Protein AF-A0A9W7CM04-F1 (afdb_monomer_lite)

Radius of gyration: 32.12 Å; chains: 1; bounding box: 69×38×83 Å

Structure (mmCIF, N/CA/C/O backbone):
data_AF-A0A9W7CM04-F1
#
_entry.id   AF-A0A9W7CM04-F1
#
loop_
_atom_site.group_PDB
_atom_site.id
_atom_site.type_symbol
_atom_site.label_atom_id
_atom_site.label_alt_id
_atom_site.label_comp_id
_atom_site.label_asym_id
_atom_site.label_entity_id
_atom_site.label_seq_id
_atom_site.pdbx_PDB_ins_code
_atom_site.Cartn_x
_atom_site.Cartn_y
_atom_site.Cartn_z
_atom_site.occupancy
_atom_site.B_iso_or_equiv
_atom_site.auth_seq_id
_atom_site.auth_comp_id
_atom_site.auth_asym_id
_atom_site.auth_atom_id
_atom_site.pdbx_PDB_model_num
ATOM 1 N N . MET A 1 1 ? -7.546 -24.430 52.615 1.00 41.16 1 MET A N 1
ATOM 2 C CA . MET A 1 1 ? -8.688 -23.689 52.040 1.00 41.16 1 MET A CA 1
ATOM 3 C C . MET A 1 1 ? -9.805 -23.771 53.067 1.00 41.16 1 MET A C 1
ATOM 5 O O . MET A 1 1 ? -10.184 -24.882 53.395 1.00 41.16 1 MET A O 1
ATOM 9 N N . TYR A 1 2 ? -10.225 -22.658 53.673 1.00 38.88 2 TYR A N 1
ATOM 10 C CA . TYR A 1 2 ? -11.273 -22.663 54.705 1.00 38.88 2 TYR A CA 1
ATOM 11 C C . TYR A 1 2 ? -12.404 -21.730 54.267 1.00 38.88 2 TYR A C 1
ATOM 13 O O . TYR A 1 2 ? -12.176 -20.554 53.983 1.00 38.88 2 TYR A O 1
ATOM 21 N N . THR A 1 3 ? -13.614 -22.271 54.173 1.00 43.88 3 THR A N 1
ATOM 22 C CA . THR A 1 3 ? -14.849 -21.539 53.877 1.00 43.88 3 THR A CA 1
ATOM 23 C C . THR A 1 3 ? -15.479 -21.061 55.176 1.00 43.88 3 THR A C 1
ATOM 25 O O . THR A 1 3 ? -15.689 -21.858 56.089 1.00 43.88 3 THR A O 1
ATOM 28 N N . LYS A 1 4 ? -15.803 -19.768 55.266 1.00 43.69 4 LYS A N 1
ATOM 29 C CA . LYS A 1 4 ? -16.581 -19.217 56.382 1.00 43.69 4 LYS A CA 1
ATOM 30 C C . LYS A 1 4 ? -17.995 -18.922 55.879 1.00 43.69 4 LYS A C 1
ATOM 32 O O . LYS A 1 4 ? -18.155 -18.151 54.935 1.00 43.69 4 LYS A O 1
ATOM 37 N N . MET A 1 5 ? -19.004 -19.554 56.480 1.00 37.34 5 MET A N 1
ATOM 38 C CA . MET A 1 5 ? -20.411 -19.250 56.199 1.00 37.34 5 MET A CA 1
ATOM 39 C C . MET A 1 5 ? -20.796 -17.918 56.848 1.00 37.34 5 MET A C 1
ATOM 41 O O . MET A 1 5 ? -20.504 -17.691 58.024 1.00 37.34 5 MET A O 1
ATOM 45 N N . THR A 1 6 ? -21.443 -17.034 56.088 1.00 54.03 6 THR A N 1
ATOM 46 C CA . THR A 1 6 ? -22.111 -15.845 56.637 1.00 54.03 6 THR A CA 1
ATOM 47 C C . THR A 1 6 ? -23.549 -16.171 57.033 1.00 54.03 6 THR A C 1
ATOM 49 O O . THR A 1 6 ? -24.124 -17.150 56.563 1.00 54.03 6 THR A O 1
ATOM 52 N N . SER A 1 7 ? -24.160 -15.319 57.863 1.00 45.31 7 SER A N 1
ATOM 53 C CA . SER A 1 7 ? -25.556 -15.434 58.328 1.00 45.31 7 SER A CA 1
ATOM 54 C C . SER A 1 7 ? -26.610 -15.460 57.208 1.00 45.31 7 SER A C 1
ATOM 56 O O . SER A 1 7 ? -27.777 -15.719 57.469 1.00 45.31 7 SER A O 1
ATOM 58 N N . THR A 1 8 ? -26.200 -15.214 55.962 1.00 53.28 8 THR A N 1
ATOM 59 C CA . THR A 1 8 ? -27.011 -15.263 54.739 1.00 53.28 8 THR A CA 1
ATOM 60 C C . THR A 1 8 ? -26.806 -16.539 53.909 1.00 53.28 8 THR A C 1
ATOM 62 O O . THR A 1 8 ? -27.236 -16.591 52.761 1.00 53.28 8 THR A O 1
ATOM 65 N N . GLY A 1 9 ? -26.118 -17.561 54.435 1.00 43.97 9 GLY A N 1
ATOM 66 C CA . GLY A 1 9 ? -25.935 -18.855 53.756 1.00 43.97 9 GLY A CA 1
ATOM 67 C C . GLY A 1 9 ? -24.980 -18.831 52.554 1.00 43.97 9 GLY A C 1
ATOM 68 O O . GLY A 1 9 ? -24.866 -19.822 51.841 1.00 43.97 9 GLY A O 1
ATOM 69 N N . SER A 1 10 ? -24.273 -17.722 52.319 1.00 46.91 10 SER A N 1
ATOM 70 C CA . SER A 1 10 ? -23.292 -17.602 51.234 1.00 46.91 10 SER A CA 1
ATOM 71 C C . SER A 1 10 ? -21.892 -17.999 51.715 1.00 46.91 10 SER A C 1
ATOM 73 O O . SER A 1 10 ? -21.428 -17.559 52.771 1.00 46.91 10 SER A O 1
ATOM 75 N N . SER A 1 11 ? -21.197 -18.838 50.944 1.00 45.72 11 SER A N 1
ATOM 76 C CA . SER A 1 11 ? -19.830 -19.267 51.244 1.00 45.72 11 SER A CA 1
ATOM 77 C C . SER A 1 11 ? -18.824 -18.183 50.847 1.00 45.72 11 SER A C 1
ATOM 79 O O . SER A 1 11 ? -18.591 -17.960 49.660 1.00 45.72 11 SER A O 1
ATOM 81 N N . LEU A 1 12 ? -18.189 -17.534 51.828 1.00 50.12 12 LEU A N 1
ATOM 82 C CA . LEU A 1 12 ? -17.017 -16.693 51.580 1.00 50.12 12 LEU A CA 1
ATOM 83 C C . LEU A 1 12 ? -15.761 -17.568 51.575 1.00 50.12 12 LEU A C 1
ATOM 85 O O . LEU A 1 12 ? -15.409 -18.191 52.584 1.00 50.12 12 LEU A O 1
ATOM 89 N N . ILE A 1 13 ? -15.064 -17.590 50.440 1.00 51.53 13 ILE A N 1
ATOM 90 C CA . ILE A 1 13 ? -13.707 -18.132 50.350 1.00 51.53 13 ILE A CA 1
ATOM 91 C C . ILE A 1 13 ? -12.786 -17.157 51.092 1.00 51.53 13 ILE A C 1
ATOM 93 O O . ILE A 1 13 ? -12.609 -16.012 50.673 1.00 51.53 13 ILE A O 1
ATOM 97 N N . VAL A 1 14 ? -12.220 -17.587 52.223 1.00 51.75 14 VAL A N 1
ATOM 98 C CA . VAL A 1 14 ? -11.215 -16.797 52.948 1.00 51.75 14 VAL A CA 1
ATOM 99 C C . VAL A 1 14 ? -9.872 -16.936 52.226 1.00 51.75 14 VAL A C 1
ATOM 101 O O . VAL A 1 14 ? -9.426 -18.044 51.923 1.00 51.75 14 VAL A O 1
ATOM 104 N N . ASN A 1 15 ? -9.274 -15.786 51.908 1.00 52.66 15 ASN A N 1
ATOM 105 C CA . ASN A 1 15 ? -8.258 -15.631 50.868 1.00 52.66 15 ASN A CA 1
ATOM 106 C C . ASN A 1 15 ? -6.917 -16.352 51.133 1.00 52.66 15 ASN A C 1
ATOM 108 O O . ASN A 1 15 ? -6.413 -16.329 52.260 1.00 52.66 15 ASN A O 1
ATOM 112 N N . PRO A 1 16 ? -6.263 -16.875 50.077 1.00 52.59 16 PRO A N 1
ATOM 113 C CA . PRO A 1 16 ? -4.819 -17.101 50.063 1.00 52.59 16 PRO A CA 1
ATOM 114 C C . PRO A 1 16 ? -4.048 -15.768 50.166 1.00 52.59 16 PRO A C 1
ATOM 116 O O . PRO A 1 16 ? -4.551 -14.713 49.785 1.00 52.59 16 PRO A O 1
ATOM 119 N N . ARG A 1 17 ? -2.806 -15.794 50.680 1.00 57.28 17 ARG A N 1
ATOM 120 C CA . ARG A 1 17 ? -1.961 -14.590 50.887 1.00 57.28 17 ARG A CA 1
ATOM 121 C C . ARG A 1 17 ? -1.662 -13.802 49.596 1.00 57.28 17 ARG A C 1
ATOM 123 O O . ARG A 1 17 ? -1.233 -12.654 49.679 1.00 57.28 17 ARG A O 1
ATOM 130 N N . THR A 1 18 ? -1.896 -14.386 48.422 1.00 62.31 18 THR A N 1
ATOM 131 C CA . THR A 1 18 ? -1.621 -13.810 47.100 1.00 62.31 18 THR A CA 1
ATOM 132 C C . THR A 1 18 ? -2.833 -13.966 46.173 1.00 62.31 18 THR A C 1
ATOM 134 O O . THR A 1 18 ? -3.454 -15.025 46.120 1.00 62.31 18 THR A O 1
ATOM 137 N N . ILE A 1 19 ? -3.179 -12.903 45.437 1.00 70.69 19 ILE A N 1
ATOM 138 C CA . ILE A 1 19 ? -4.212 -12.925 44.387 1.00 70.69 19 ILE A CA 1
ATOM 139 C C . ILE A 1 19 ? -3.571 -13.487 43.108 1.00 70.69 19 ILE A C 1
ATOM 141 O O . ILE A 1 19 ? -2.487 -13.050 42.721 1.00 70.69 19 ILE A O 1
ATOM 145 N N . SER A 1 20 ? -4.211 -14.459 42.454 1.00 78.62 20 SER A N 1
ATOM 146 C CA . SER A 1 20 ? -3.738 -15.000 41.172 1.00 78.62 20 SER A CA 1
ATOM 147 C C . SER A 1 20 ? -3.964 -14.009 40.022 1.00 78.62 20 SER A C 1
ATOM 149 O O . SER A 1 20 ? -4.887 -13.196 40.062 1.00 78.62 20 SER A O 1
ATOM 151 N N . LYS A 1 21 ? -3.163 -14.100 38.949 1.00 79.81 21 LYS A N 1
ATOM 152 C CA . LYS A 1 21 ? -3.313 -13.236 37.758 1.00 79.81 21 LYS A CA 1
ATOM 153 C C . LYS A 1 21 ? -4.710 -13.320 37.127 1.00 79.81 21 LYS A C 1
ATOM 155 O O . LYS A 1 21 ? -5.237 -12.318 36.656 1.00 79.81 21 LYS A O 1
ATOM 160 N N . GLU A 1 22 ? -5.323 -14.500 37.149 1.00 81.31 22 GLU A N 1
ATOM 161 C CA . GLU A 1 22 ? -6.688 -14.709 36.650 1.00 81.31 22 GLU A CA 1
ATOM 162 C C . GLU A 1 22 ? -7.731 -13.973 37.497 1.00 81.31 22 GLU A C 1
ATOM 164 O O . GLU A 1 22 ? -8.672 -13.383 36.964 1.00 81.31 22 GLU A O 1
ATOM 169 N N . LEU A 1 23 ? -7.553 -13.967 38.821 1.00 80.88 23 LEU A N 1
ATOM 170 C CA . LEU A 1 23 ? -8.441 -13.252 39.728 1.00 80.88 23 LEU A CA 1
ATOM 171 C C . LEU A 1 23 ? -8.246 -11.733 39.615 1.00 80.88 23 LEU A C 1
ATOM 173 O O . LEU A 1 23 ? -9.231 -11.000 39.613 1.00 80.88 23 LEU A O 1
ATOM 177 N N . GLU A 1 24 ? -7.010 -11.255 39.432 1.00 83.62 24 GLU A N 1
ATOM 178 C CA . GLU A 1 24 ? -6.748 -9.842 39.118 1.00 83.62 24 GLU A CA 1
ATOM 179 C C . GLU A 1 24 ? -7.442 -9.404 37.820 1.00 83.62 24 GLU A C 1
ATOM 181 O O . GLU A 1 24 ? -8.021 -8.319 37.781 1.00 83.62 24 GLU A O 1
ATOM 186 N N . ALA A 1 25 ? -7.449 -10.247 36.782 1.00 84.31 25 ALA A N 1
ATOM 187 C CA . ALA A 1 25 ? -8.137 -9.951 35.525 1.00 84.31 25 ALA A CA 1
ATOM 188 C C . ALA A 1 25 ? -9.662 -9.848 35.704 1.00 84.31 25 ALA A C 1
ATOM 190 O O . ALA A 1 25 ? -10.278 -8.910 35.193 1.00 84.31 25 ALA A O 1
ATOM 191 N N . LYS A 1 26 ? -10.270 -10.757 36.481 1.00 84.12 26 LYS A N 1
ATOM 192 C CA . LYS A 1 26 ? -11.705 -10.697 36.820 1.00 84.12 26 LYS A CA 1
ATOM 193 C C . LYS A 1 26 ? -12.051 -9.443 37.626 1.00 84.12 26 LYS A C 1
ATOM 195 O O . LYS A 1 26 ? -13.031 -8.770 37.323 1.00 84.12 26 LYS A O 1
ATOM 200 N N . ILE A 1 27 ? -11.214 -9.087 38.603 1.00 85.12 27 ILE A N 1
ATOM 201 C CA . ILE A 1 27 ? -11.359 -7.850 39.383 1.00 85.12 27 ILE A CA 1
ATOM 202 C C . ILE A 1 27 ? -11.250 -6.620 38.473 1.00 85.12 27 ILE A C 1
ATOM 204 O O . ILE A 1 27 ? -12.062 -5.708 38.587 1.00 85.12 27 ILE A O 1
ATOM 208 N N . ALA A 1 28 ? -10.284 -6.586 37.552 1.00 86.06 28 ALA A N 1
ATOM 209 C CA . ALA A 1 28 ? -10.122 -5.478 36.613 1.00 86.06 28 ALA A CA 1
ATOM 210 C C . ALA A 1 28 ? -11.344 -5.311 35.692 1.00 86.06 28 ALA A C 1
ATOM 212 O O . ALA A 1 28 ? -11.786 -4.184 35.472 1.00 86.06 28 ALA A O 1
ATOM 213 N N . ALA A 1 29 ? -11.921 -6.415 35.206 1.00 86.56 29 ALA A N 1
ATOM 214 C CA . ALA A 1 29 ? -13.137 -6.393 34.394 1.00 86.56 29 ALA A CA 1
ATOM 215 C C . ALA A 1 29 ? -14.349 -5.851 35.173 1.00 86.56 29 ALA A C 1
ATOM 217 O O . ALA A 1 29 ? -15.040 -4.960 34.679 1.00 86.56 29 ALA A O 1
ATOM 218 N N . ALA A 1 30 ? -14.550 -6.306 36.415 1.00 85.19 30 ALA A N 1
ATOM 219 C CA . ALA A 1 30 ? -15.602 -5.792 37.294 1.00 85.19 30 ALA A CA 1
ATOM 220 C C . ALA A 1 30 ? -15.416 -4.288 37.576 1.00 85.19 30 ALA A C 1
ATOM 222 O O . ALA A 1 30 ? -16.346 -3.494 37.450 1.00 85.19 30 ALA A O 1
ATOM 223 N N . ILE A 1 31 ? -14.183 -3.848 37.865 1.00 86.75 31 ILE A N 1
ATOM 224 C CA . ILE A 1 31 ? -13.857 -2.422 38.038 1.00 86.75 31 ILE A CA 1
ATOM 225 C C . ILE A 1 31 ? -14.205 -1.621 36.777 1.00 86.75 31 ILE A C 1
ATOM 227 O O . ILE A 1 31 ? -14.781 -0.539 36.889 1.00 86.75 31 ILE A O 1
ATOM 231 N N . ALA A 1 32 ? -13.885 -2.132 35.587 1.00 85.88 32 ALA A N 1
ATOM 232 C CA . ALA A 1 32 ? -14.231 -1.474 34.331 1.00 85.88 32 ALA A CA 1
ATOM 233 C C . ALA A 1 32 ? -15.756 -1.337 34.155 1.00 85.88 32 ALA A C 1
ATOM 235 O O . ALA A 1 32 ? -16.224 -0.267 33.759 1.00 85.88 32 ALA A O 1
ATOM 236 N N . GLY A 1 33 ? -16.536 -2.361 34.522 1.00 84.69 33 GLY A N 1
ATOM 237 C CA . GLY A 1 33 ? -18.004 -2.314 34.524 1.00 84.69 33 GLY A CA 1
ATOM 238 C C . GLY A 1 33 ? -18.577 -1.280 35.502 1.00 84.69 33 GLY A C 1
ATOM 239 O O . GLY A 1 33 ? -19.482 -0.512 35.160 1.00 84.69 33 GLY A O 1
ATOM 240 N N . VAL A 1 34 ? -17.998 -1.175 36.700 1.00 86.19 34 VAL A N 1
ATOM 241 C CA . VAL A 1 34 ? -18.380 -0.152 37.688 1.00 86.19 34 VAL A CA 1
ATOM 242 C C . VAL A 1 34 ? -18.039 1.253 37.180 1.00 86.19 34 VAL A C 1
ATOM 244 O O . VAL A 1 34 ? -18.857 2.162 37.301 1.00 86.19 34 VAL A O 1
ATOM 247 N N . ILE A 1 35 ? -16.870 1.438 36.558 1.00 85.56 35 ILE A N 1
ATOM 248 C CA . ILE A 1 35 ? -16.466 2.724 35.967 1.00 85.56 35 ILE A CA 1
ATOM 249 C C . ILE A 1 35 ? -17.370 3.125 34.795 1.00 85.56 35 ILE A C 1
ATOM 251 O O . ILE A 1 35 ? -17.633 4.310 34.610 1.00 85.56 35 ILE A O 1
ATOM 255 N N . ALA A 1 36 ? -17.856 2.166 34.006 1.00 81.94 36 ALA A N 1
ATOM 256 C CA . ALA A 1 36 ? -18.763 2.445 32.895 1.00 81.94 36 ALA A CA 1
ATOM 257 C C . ALA A 1 36 ? -20.172 2.862 33.357 1.00 81.94 36 ALA A C 1
ATOM 259 O O . ALA A 1 36 ? -20.833 3.638 32.671 1.00 81.94 36 ALA A O 1
ATOM 260 N N . SER A 1 37 ? -20.624 2.355 34.507 1.00 81.94 37 SER A N 1
ATOM 261 C CA . SER A 1 37 ? -21.975 2.581 35.046 1.00 81.94 37 SER A CA 1
ATOM 262 C C . SER A 1 37 ? -22.082 3.764 36.013 1.00 81.94 37 SER A C 1
ATOM 264 O O . SER A 1 37 ? -23.192 4.196 36.318 1.00 81.94 37 SER A O 1
ATOM 266 N N . HIS A 1 38 ? -20.957 4.299 36.496 1.00 82.00 38 HIS A N 1
ATOM 267 C CA . HIS A 1 38 ? -20.925 5.369 37.492 1.00 82.00 38 HIS A CA 1
ATOM 268 C C . HIS A 1 38 ? -20.172 6.607 37.001 1.00 82.00 38 HIS A C 1
ATOM 270 O O . HIS A 1 38 ? -19.241 6.536 36.201 1.00 82.00 38 HIS A O 1
ATOM 276 N N . ASP A 1 39 ? -20.540 7.765 37.547 1.00 76.75 39 ASP A N 1
ATOM 277 C CA . ASP A 1 39 ? -19.794 9.001 37.335 1.00 76.75 39 ASP A CA 1
ATOM 278 C C . ASP A 1 39 ? -18.395 8.908 37.973 1.00 76.75 39 ASP A C 1
ATOM 280 O O . ASP A 1 39 ? -18.250 8.654 39.173 1.00 76.75 39 ASP A O 1
ATOM 284 N N . VAL A 1 40 ? -17.361 9.161 37.162 1.00 75.19 40 VAL A N 1
ATOM 285 C CA . VAL A 1 40 ? -15.941 9.156 37.552 1.00 75.19 40 VAL A CA 1
ATOM 286 C C . VAL A 1 40 ? -15.668 10.089 38.732 1.00 75.19 40 VAL A C 1
ATOM 288 O O . VAL A 1 40 ? -14.816 9.773 39.558 1.00 75.19 40 VAL A O 1
ATOM 291 N N . ALA A 1 41 ? -16.412 11.191 38.864 1.00 73.06 41 ALA A N 1
ATOM 292 C CA . ALA A 1 41 ? -16.259 12.127 39.980 1.00 73.06 41 ALA A CA 1
ATOM 293 C C . ALA A 1 41 ? -16.751 11.566 41.329 1.00 73.06 41 ALA A C 1
ATOM 295 O O . ALA A 1 41 ? -16.321 12.027 42.384 1.00 73.06 41 ALA A O 1
ATOM 296 N N . LYS A 1 42 ? -17.634 10.559 41.310 1.00 79.25 42 LYS A N 1
ATOM 297 C CA . LYS A 1 42 ? -18.263 9.963 42.505 1.00 79.25 42 LYS A CA 1
ATOM 298 C C . LYS A 1 42 ? -17.669 8.601 42.876 1.00 79.25 42 LYS A C 1
ATOM 300 O O . LYS A 1 42 ? -18.067 7.988 43.869 1.00 79.25 42 LYS A O 1
ATOM 305 N N . LEU A 1 43 ? -16.707 8.120 42.091 1.00 80.00 43 LEU A N 1
ATOM 306 C CA . LEU A 1 43 ? -16.050 6.834 42.282 1.00 80.00 43 LEU A CA 1
ATOM 307 C C . LEU A 1 43 ? -15.087 6.880 43.472 1.00 80.00 43 LEU A C 1
ATOM 309 O O . LEU A 1 43 ? -13.965 7.376 43.392 1.00 80.00 43 LEU A O 1
ATOM 313 N N . THR A 1 44 ? -15.530 6.317 44.596 1.00 81.69 44 THR A N 1
ATOM 314 C CA . THR A 1 44 ? -14.687 6.112 45.777 1.00 81.69 44 THR A CA 1
ATOM 315 C C . THR A 1 44 ? -14.184 4.674 45.842 1.00 81.69 44 THR A C 1
ATOM 317 O O . THR A 1 44 ? -14.882 3.731 45.474 1.00 81.69 44 THR A O 1
ATOM 320 N N . THR A 1 45 ? -12.992 4.477 46.412 1.00 81.19 45 THR A N 1
ATOM 321 C CA . THR A 1 45 ? -12.417 3.133 46.630 1.00 81.19 45 THR A CA 1
ATOM 322 C C . THR A 1 45 ? -13.355 2.202 47.416 1.00 81.19 45 THR A C 1
ATOM 324 O O . THR A 1 45 ? -13.293 0.988 47.252 1.00 81.19 45 THR A O 1
ATOM 327 N N . LYS A 1 46 ? -14.223 2.759 48.277 1.00 83.44 46 LYS A N 1
ATOM 328 C CA . LYS A 1 46 ? -15.210 2.005 49.064 1.00 83.44 46 LYS A CA 1
ATOM 329 C C . LYS A 1 46 ? -16.347 1.478 48.185 1.00 83.44 46 LYS A C 1
ATOM 331 O O . LYS A 1 46 ? -16.693 0.309 48.301 1.00 83.44 46 LYS A O 1
ATOM 336 N N . LEU A 1 47 ? -16.873 2.320 47.296 1.00 83.12 47 LEU A N 1
ATOM 337 C CA . LEU A 1 47 ? -17.929 1.946 46.356 1.00 83.12 47 LEU A CA 1
ATOM 338 C C . LEU A 1 47 ? -17.434 0.882 45.371 1.00 83.12 47 LEU A C 1
ATOM 340 O O . LEU A 1 47 ? -18.084 -0.144 45.198 1.00 83.12 47 LEU A O 1
ATOM 344 N N . VAL A 1 48 ? -16.236 1.078 44.806 1.00 83.50 48 VAL A N 1
ATOM 345 C CA . VAL A 1 48 ? -15.617 0.095 43.902 1.00 83.50 48 VAL A CA 1
ATOM 346 C C . VAL A 1 48 ? -15.379 -1.229 44.622 1.00 83.50 48 VAL A C 1
ATOM 348 O O . VAL A 1 48 ? -15.691 -2.278 44.073 1.00 83.50 48 VAL A O 1
ATOM 351 N N . ARG A 1 49 ? -14.891 -1.198 45.871 1.00 84.25 49 ARG A N 1
ATOM 352 C CA . ARG A 1 49 ? -14.729 -2.410 46.684 1.00 84.25 49 ARG A CA 1
ATOM 353 C C . ARG A 1 49 ? -16.052 -3.160 46.827 1.00 84.25 49 ARG A C 1
ATOM 355 O O . ARG A 1 49 ? -16.100 -4.328 46.482 1.00 84.25 49 ARG A O 1
ATOM 362 N N . GLN A 1 50 ? -17.110 -2.499 47.294 1.00 84.25 50 GLN A N 1
ATOM 363 C CA . GLN A 1 50 ? -18.402 -3.150 47.538 1.00 84.25 50 GLN A CA 1
ATOM 364 C C . GLN A 1 50 ? -19.010 -3.752 46.265 1.00 84.25 50 GLN A C 1
ATOM 366 O O . GLN A 1 50 ? -19.539 -4.860 46.303 1.00 84.25 50 GLN A O 1
ATOM 371 N N . ALA A 1 51 ? -18.911 -3.045 45.138 1.00 82.56 51 ALA A N 1
ATOM 372 C CA . ALA A 1 51 ? -19.420 -3.530 43.861 1.00 82.56 51 ALA A CA 1
ATOM 373 C C . ALA A 1 51 ? -18.623 -4.741 43.343 1.00 82.56 51 ALA A C 1
ATOM 375 O O . ALA A 1 51 ? -19.213 -5.751 42.969 1.00 82.56 51 ALA A O 1
ATOM 376 N N . VAL A 1 52 ? -17.289 -4.685 43.409 1.00 84.06 52 VAL A N 1
ATOM 377 C CA . VAL A 1 52 ? -16.417 -5.790 42.984 1.00 84.06 52 VAL A CA 1
ATOM 378 C C . VAL A 1 52 ? -16.559 -7.004 43.904 1.00 84.06 52 VAL A C 1
ATOM 380 O O . VAL A 1 52 ? -16.595 -8.129 43.420 1.00 84.06 52 VAL A O 1
ATOM 383 N N . GLU A 1 53 ? -16.667 -6.810 45.221 1.00 83.75 53 GLU A N 1
ATOM 384 C CA . GLU A 1 53 ? -16.884 -7.904 46.179 1.00 83.75 53 GLU A CA 1
ATOM 385 C C . GLU A 1 53 ? -18.231 -8.606 45.935 1.00 83.75 53 GLU A C 1
ATOM 387 O O . GLU A 1 53 ? -18.321 -9.825 46.088 1.00 83.75 53 GLU A O 1
ATOM 392 N N . LYS A 1 54 ? -19.259 -7.859 45.503 1.00 82.88 54 LYS A N 1
ATOM 393 C CA . LYS A 1 54 ? -20.568 -8.410 45.123 1.00 82.88 54 LYS A CA 1
ATOM 394 C C . LYS A 1 54 ? -20.508 -9.228 43.830 1.00 82.88 54 LYS A C 1
ATOM 396 O O . LYS A 1 54 ? -21.183 -10.245 43.747 1.00 82.88 54 LYS A O 1
ATOM 401 N N . GLU A 1 55 ? -19.733 -8.785 42.843 1.00 79.12 55 GLU A N 1
ATOM 402 C CA . GLU A 1 55 ? -19.663 -9.404 41.511 1.00 79.12 55 GLU A CA 1
ATOM 403 C C . GLU A 1 55 ? -18.669 -10.574 41.439 1.00 79.12 55 GLU A C 1
ATOM 405 O O . GLU A 1 55 ? -18.943 -11.598 40.822 1.00 79.12 55 GLU A O 1
ATOM 410 N N . VAL A 1 56 ? -17.514 -10.448 42.095 1.00 78.69 56 VAL A N 1
ATOM 411 C CA . VAL A 1 56 ? -16.428 -11.445 42.064 1.00 78.69 56 VAL A CA 1
ATOM 412 C C . VAL A 1 56 ? -16.524 -12.429 43.242 1.00 78.69 56 VAL A C 1
ATOM 414 O O . VAL A 1 56 ? -15.821 -13.436 43.257 1.00 78.69 56 VAL A O 1
ATOM 417 N N . HIS A 1 57 ? -17.399 -12.171 44.224 1.00 75.56 57 HIS A N 1
ATOM 418 C CA . HIS A 1 57 ? -17.600 -12.989 45.432 1.00 75.56 57 HIS A CA 1
ATOM 419 C C . HIS A 1 57 ? -16.318 -13.235 46.259 1.00 75.56 57 HIS A C 1
ATOM 421 O O . HIS A 1 57 ? -16.183 -14.249 46.944 1.00 75.56 57 HIS A O 1
ATOM 427 N N . VAL A 1 58 ? -15.370 -12.291 46.227 1.00 71.75 58 VAL A N 1
ATOM 428 C CA . VAL A 1 58 ? -14.099 -12.350 46.973 1.00 71.75 58 VAL A CA 1
ATOM 429 C C . VAL A 1 58 ? -13.985 -11.144 47.890 1.00 71.75 58 VAL A C 1
ATOM 431 O O . VAL A 1 58 ? -14.188 -10.025 47.438 1.00 71.75 58 VAL A O 1
ATOM 434 N N . SER A 1 59 ? -13.592 -11.348 49.154 1.00 73.31 59 SER A N 1
ATOM 435 C CA . SER A 1 59 ? -13.310 -10.240 50.078 1.00 73.31 59 SER A CA 1
ATOM 436 C C . SER A 1 59 ? -11.985 -9.556 49.726 1.00 73.31 59 SER A C 1
ATOM 438 O O . SER A 1 59 ? -10.914 -10.163 49.782 1.00 73.31 59 SER A O 1
ATOM 440 N N . LEU A 1 60 ? -12.035 -8.261 49.418 1.00 70.44 60 LEU A N 1
ATOM 441 C CA . LEU A 1 60 ? -10.877 -7.424 49.085 1.00 70.44 60 LEU A CA 1
ATOM 442 C C . LEU A 1 60 ? -10.443 -6.544 50.263 1.00 70.44 60 LEU A C 1
ATOM 444 O O . LEU A 1 60 ? -9.663 -5.599 50.097 1.00 70.44 60 LEU A O 1
ATOM 448 N N . THR A 1 61 ? -10.911 -6.868 51.472 1.00 71.56 61 THR A N 1
ATOM 449 C CA . THR A 1 61 ? -10.653 -6.096 52.695 1.00 71.56 61 THR A CA 1
ATOM 450 C C . THR A 1 61 ? -9.155 -5.877 52.928 1.00 71.56 61 THR A C 1
ATOM 452 O O . THR A 1 61 ? -8.740 -4.737 53.159 1.00 71.56 61 THR A O 1
ATOM 455 N N . ASN A 1 62 ? -8.352 -6.930 52.725 1.00 72.56 62 ASN A N 1
ATOM 456 C CA . ASN A 1 62 ? -6.897 -6.946 52.927 1.00 72.56 62 ASN A CA 1
ATOM 457 C C . ASN A 1 62 ? -6.078 -6.611 51.663 1.00 72.56 62 ASN A C 1
ATOM 459 O O . ASN A 1 62 ? -4.859 -6.515 51.737 1.00 72.56 62 ASN A O 1
ATOM 463 N N . HIS A 1 63 ? -6.717 -6.392 50.506 1.00 76.62 63 HIS A N 1
ATOM 464 C CA . HIS A 1 63 ? -6.042 -6.158 49.216 1.00 76.62 63 HIS A CA 1
ATOM 465 C C . HIS A 1 63 ? -6.306 -4.749 48.664 1.00 76.62 63 HIS A C 1
ATOM 467 O O . HIS A 1 63 ? -6.525 -4.541 47.468 1.00 76.62 63 HIS A O 1
ATOM 473 N N . LYS A 1 64 ? -6.286 -3.749 49.554 1.00 80.44 64 LYS A N 1
ATOM 474 C CA . LYS A 1 64 ? -6.564 -2.341 49.223 1.00 80.44 64 LYS A CA 1
ATOM 475 C C . LYS A 1 64 ? -5.635 -1.791 48.135 1.00 80.44 64 LYS A C 1
ATOM 477 O O . LYS A 1 64 ? -6.096 -1.023 47.293 1.00 80.44 64 LYS A O 1
ATOM 482 N N . ASP A 1 65 ? -4.366 -2.191 48.129 1.00 80.94 65 ASP A N 1
ATOM 483 C CA . ASP A 1 65 ? -3.379 -1.669 47.178 1.00 80.94 65 ASP A CA 1
ATOM 484 C C . ASP A 1 65 ? -3.545 -2.250 45.773 1.00 80.94 65 ASP A C 1
ATOM 486 O O . ASP A 1 65 ? -3.399 -1.521 44.792 1.00 80.94 65 ASP A O 1
ATOM 490 N N . VAL A 1 66 ? -3.937 -3.524 45.661 1.00 82.38 66 VAL A N 1
ATOM 491 C CA . VAL A 1 66 ? -4.283 -4.152 44.374 1.00 82.38 66 VAL A CA 1
ATOM 492 C C . VAL A 1 66 ? -5.510 -3.467 43.779 1.00 82.38 66 VAL A C 1
ATOM 494 O O . VAL A 1 66 ? -5.476 -3.026 42.631 1.00 82.38 66 VAL A O 1
ATOM 497 N N . LEU A 1 67 ? -6.554 -3.267 44.591 1.00 84.06 67 LEU A N 1
ATOM 498 C CA . LEU A 1 67 ? -7.769 -2.565 44.180 1.00 84.06 67 LEU A CA 1
ATOM 499 C C . LEU A 1 67 ? -7.471 -1.140 43.692 1.00 84.06 67 LEU A C 1
ATOM 501 O O . LEU A 1 67 ? -7.923 -0.743 42.620 1.00 84.06 67 LEU A O 1
ATOM 505 N N . LYS A 1 68 ? -6.671 -0.374 44.447 1.00 86.31 68 LYS A N 1
ATOM 506 C CA . LYS A 1 68 ? -6.249 0.972 44.036 1.00 86.31 68 LYS A CA 1
ATOM 507 C C . LYS A 1 68 ? -5.480 0.933 42.719 1.00 86.31 68 LYS A C 1
ATOM 509 O O . LYS A 1 68 ? -5.774 1.737 41.839 1.00 86.31 68 LYS A O 1
ATOM 514 N N . ARG A 1 69 ? -4.508 0.030 42.570 1.00 89.31 69 ARG A N 1
ATOM 515 C CA . ARG A 1 69 ? -3.673 -0.072 41.363 1.00 89.31 69 ARG A CA 1
ATOM 516 C C . ARG A 1 69 ? -4.517 -0.358 40.120 1.00 89.31 69 ARG A C 1
ATOM 518 O O . ARG A 1 69 ? -4.389 0.366 39.133 1.00 89.31 69 ARG A O 1
ATOM 525 N N . LEU A 1 70 ? -5.405 -1.350 40.199 1.00 87.12 70 LEU A N 1
ATOM 526 C CA . LEU A 1 70 ? -6.293 -1.736 39.100 1.00 87.12 70 LEU A CA 1
ATOM 527 C C . LEU A 1 70 ? -7.282 -0.616 38.758 1.00 87.12 70 LEU A C 1
ATOM 529 O O . LEU A 1 70 ? -7.427 -0.262 37.593 1.00 87.12 70 LEU A O 1
ATOM 533 N N . MET A 1 71 ? -7.863 0.043 39.764 1.00 87.38 71 MET A N 1
ATOM 534 C CA . MET A 1 71 ? -8.734 1.205 39.556 1.00 87.38 71 MET A CA 1
ATOM 535 C C . MET A 1 71 ? -8.027 2.344 38.805 1.00 87.38 71 MET A C 1
ATOM 537 O O . MET A 1 71 ? -8.572 2.882 37.843 1.00 87.38 71 MET A O 1
ATOM 541 N N . HIS A 1 72 ? -6.790 2.691 39.181 1.00 88.75 72 HIS A N 1
ATOM 542 C CA . HIS A 1 72 ? -6.011 3.709 38.461 1.00 88.75 72 HIS A CA 1
ATOM 543 C C . HIS A 1 72 ? -5.635 3.268 37.042 1.00 88.75 72 HIS A C 1
ATOM 545 O O . HIS A 1 72 ? -5.529 4.103 36.142 1.00 88.75 72 HIS A O 1
ATOM 551 N N . GLN A 1 73 ? -5.392 1.976 36.823 1.00 89.12 73 GLN A N 1
ATOM 552 C CA . GLN A 1 73 ? -5.093 1.436 35.500 1.00 89.12 73 GLN A CA 1
ATOM 553 C C . GLN A 1 73 ? -6.306 1.535 34.568 1.00 89.12 73 GLN A C 1
ATOM 555 O O . GLN A 1 73 ? -6.166 2.062 33.464 1.00 89.12 73 GLN A O 1
ATOM 560 N N . GLU A 1 74 ? -7.490 1.129 35.022 1.00 87.19 74 GLU A N 1
ATOM 561 C CA . GLU A 1 74 ? -8.721 1.219 34.228 1.00 87.19 74 GLU A CA 1
ATOM 562 C C . GLU A 1 74 ? -9.137 2.675 33.968 1.00 87.19 74 GLU A C 1
ATOM 564 O O . GLU A 1 74 ? -9.477 3.035 32.839 1.00 87.19 74 GLU A O 1
ATOM 569 N N . LEU A 1 75 ? -8.982 3.571 34.952 1.00 86.25 75 LEU A N 1
ATOM 570 C CA . LEU A 1 75 ? -9.195 5.010 34.741 1.00 86.25 75 LEU A CA 1
ATOM 571 C C . LEU A 1 75 ? -8.237 5.599 33.694 1.00 86.25 75 LEU A C 1
ATOM 573 O O . LEU A 1 75 ? -8.643 6.443 32.889 1.00 86.25 75 LEU A O 1
ATOM 577 N N . ARG A 1 76 ? -6.969 5.165 33.676 1.00 87.31 76 ARG A N 1
ATOM 578 C CA . ARG A 1 76 ? -5.999 5.582 32.649 1.00 87.31 76 ARG A CA 1
ATOM 579 C C . ARG A 1 76 ? -6.386 5.069 31.264 1.00 87.31 76 ARG A C 1
ATOM 581 O O . ARG A 1 76 ? -6.352 5.859 30.323 1.00 87.31 76 ARG A O 1
ATOM 588 N N . LYS A 1 77 ? -6.806 3.805 31.138 1.00 87.12 77 LYS A N 1
ATOM 589 C CA . LYS A 1 77 ? -7.301 3.241 29.868 1.00 87.12 77 LYS A CA 1
ATOM 590 C C . LYS A 1 77 ? -8.494 4.031 29.333 1.00 87.12 77 LYS A C 1
ATOM 592 O O . LYS A 1 77 ? -8.492 4.420 28.169 1.00 87.12 77 LYS A O 1
ATOM 597 N N . LEU A 1 78 ? -9.459 4.358 30.193 1.00 83.50 78 LEU A N 1
ATOM 598 C CA . LEU A 1 78 ? -10.634 5.141 29.811 1.00 83.50 78 LEU A CA 1
ATOM 599 C C . LEU A 1 78 ? -10.263 6.556 29.335 1.00 83.50 78 LEU A C 1
ATOM 601 O O . LEU A 1 78 ? -10.787 7.031 28.326 1.00 83.50 78 LEU A O 1
ATOM 605 N N . LYS A 1 79 ? -9.332 7.233 30.022 1.00 83.69 79 LYS A N 1
ATOM 606 C CA . LYS A 1 79 ? -8.811 8.539 29.580 1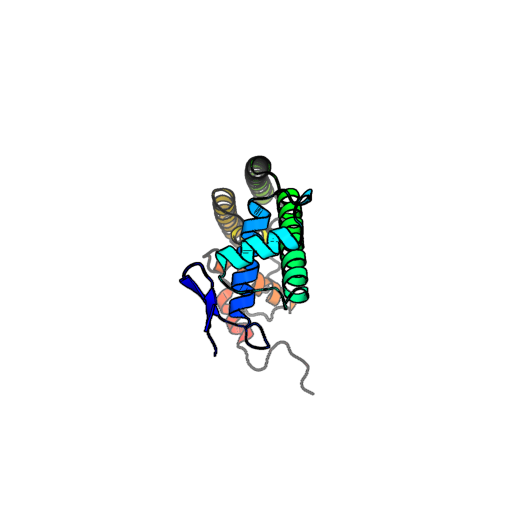.00 83.69 79 LYS A CA 1
ATOM 607 C C . LYS A 1 79 ? -8.103 8.434 28.227 1.00 83.69 79 LYS A C 1
ATOM 609 O O . LYS A 1 79 ? -8.402 9.228 27.339 1.00 83.69 79 LYS A O 1
ATOM 614 N N . ALA A 1 80 ? -7.232 7.443 28.047 1.00 82.06 80 ALA A N 1
ATOM 615 C CA . ALA A 1 80 ? -6.530 7.212 26.786 1.00 82.06 80 ALA A CA 1
ATOM 616 C C . ALA A 1 80 ? -7.505 6.935 25.631 1.00 82.06 80 ALA A C 1
ATOM 618 O O . ALA A 1 80 ? -7.377 7.523 24.562 1.00 82.06 80 ALA A O 1
ATOM 619 N N . GLN A 1 81 ? -8.542 6.127 25.862 1.00 79.94 81 GLN A N 1
ATOM 620 C CA . GLN A 1 81 ? -9.568 5.836 24.862 1.00 79.94 81 GLN A CA 1
ATOM 621 C C . GLN A 1 81 ? -10.393 7.080 24.493 1.00 79.94 81 GLN A C 1
ATOM 623 O O . GLN A 1 81 ? -10.716 7.278 23.323 1.00 79.94 81 GLN A O 1
ATOM 628 N N . LYS A 1 82 ? -10.705 7.954 25.462 1.00 78.81 82 LYS A N 1
ATOM 629 C CA . LYS A 1 82 ? -11.360 9.248 25.195 1.00 78.81 82 LYS A CA 1
ATOM 630 C C . LYS A 1 82 ? -10.479 10.174 24.354 1.00 78.81 82 LYS A C 1
ATOM 632 O O . LYS A 1 82 ? -10.991 10.825 23.449 1.00 78.81 82 LYS A O 1
A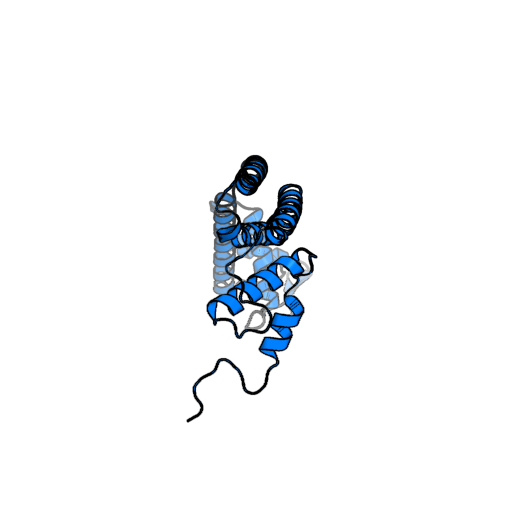TOM 637 N N . VAL A 1 83 ? -9.175 10.220 24.625 1.00 78.31 83 VAL A N 1
ATOM 638 C CA . VAL A 1 83 ? -8.214 11.000 23.827 1.00 78.31 83 VAL A CA 1
ATOM 639 C C . VAL A 1 83 ? -8.092 10.427 22.413 1.00 78.31 83 VAL A C 1
ATOM 641 O O . VAL A 1 83 ? -8.205 11.178 21.451 1.00 78.31 83 VAL A O 1
ATOM 644 N N . ALA A 1 84 ? -7.977 9.105 22.268 1.00 70.31 84 ALA A N 1
ATOM 645 C CA . ALA A 1 84 ? -7.914 8.440 20.968 1.00 70.31 84 ALA A CA 1
ATOM 646 C C . ALA A 1 84 ? -9.180 8.677 20.127 1.00 70.31 84 ALA A C 1
ATOM 648 O O . ALA A 1 84 ? -9.082 8.985 18.945 1.00 70.31 84 ALA A O 1
ATOM 649 N N . LYS A 1 85 ? -10.373 8.619 20.737 1.00 65.88 85 LYS A N 1
ATOM 650 C CA . LYS A 1 85 ? -11.637 8.940 20.051 1.00 65.88 85 LYS A CA 1
ATOM 651 C C . LYS A 1 85 ? -11.734 10.404 19.611 1.00 65.88 85 LYS A C 1
ATOM 653 O O . LYS A 1 85 ? -12.375 10.670 18.606 1.00 65.88 85 LYS A O 1
ATOM 658 N N . ARG A 1 86 ? -11.116 11.342 20.339 1.00 65.00 86 ARG A N 1
ATOM 659 C CA . ARG A 1 86 ? -11.038 12.762 19.943 1.00 65.00 86 ARG A CA 1
ATOM 660 C C . ARG A 1 86 ? -10.009 13.012 18.840 1.00 65.00 86 ARG A C 1
ATOM 662 O O . ARG A 1 86 ? -10.192 13.923 18.046 1.00 65.00 86 ARG A O 1
ATOM 669 N N . ALA A 1 87 ? -8.934 12.227 18.814 1.00 63.12 87 ALA A N 1
ATOM 670 C CA . ALA A 1 87 ? -7.907 12.288 17.778 1.00 63.12 87 ALA A CA 1
ATOM 671 C C . ALA A 1 87 ? -8.320 11.558 16.486 1.00 63.12 87 ALA A C 1
ATOM 673 O O . ALA A 1 87 ? -7.784 11.847 15.418 1.00 63.12 87 ALA A O 1
ATOM 674 N N . ALA A 1 88 ? -9.272 10.623 16.566 1.00 59.75 88 ALA A N 1
ATOM 675 C CA . ALA A 1 88 ? -9.842 9.968 15.399 1.00 59.75 88 ALA A CA 1
ATOM 676 C C . ALA A 1 88 ? -10.681 10.976 14.586 1.00 59.75 88 ALA A C 1
ATOM 678 O O . ALA A 1 88 ? -11.561 11.629 15.154 1.00 59.75 88 ALA A O 1
ATOM 679 N N . PRO A 1 89 ? -10.438 11.124 13.269 1.00 59.88 89 PRO A N 1
ATOM 680 C CA . PRO A 1 89 ? -11.226 12.022 12.438 1.00 59.88 89 PRO A CA 1
ATOM 681 C C . PRO A 1 89 ? -12.699 11.610 12.466 1.00 59.88 89 PRO A C 1
ATOM 683 O O . PRO A 1 89 ? -13.034 10.431 12.359 1.00 59.88 89 PRO A O 1
ATOM 686 N N . GLU A 1 90 ? -13.576 12.600 12.619 1.00 65.06 90 GLU A N 1
ATOM 687 C CA . GLU A 1 90 ? -15.019 12.378 12.699 1.00 65.06 90 GLU A CA 1
ATOM 688 C C . GLU A 1 90 ? -15.537 11.598 11.471 1.00 65.06 90 GLU A C 1
ATOM 690 O O . GLU A 1 90 ? -15.056 11.822 10.356 1.00 65.06 90 GLU A O 1
ATOM 695 N N . PRO A 1 91 ? -16.554 10.728 11.619 1.00 57.94 91 PRO A N 1
ATOM 696 C CA . PRO A 1 91 ? -17.013 9.850 10.538 1.00 57.94 91 PRO A CA 1
ATOM 697 C C . PRO A 1 91 ? -17.386 10.572 9.230 1.00 57.94 91 PRO A C 1
ATOM 699 O O . PRO A 1 91 ? -17.081 10.087 8.144 1.00 57.94 91 PRO A O 1
ATOM 702 N N . TRP A 1 92 ? -17.969 11.772 9.306 1.00 55.22 92 TRP A N 1
ATOM 703 C CA . TRP A 1 92 ? -18.288 12.598 8.131 1.00 55.22 92 TRP A CA 1
ATOM 704 C C . TRP A 1 92 ? -17.049 13.135 7.382 1.00 55.22 92 TRP A C 1
ATOM 706 O O . TRP A 1 92 ? -17.072 13.296 6.163 1.00 55.22 92 TRP A O 1
ATOM 716 N N . LYS A 1 93 ? -15.917 13.311 8.076 1.00 71.31 93 LYS A N 1
ATOM 717 C CA . LYS A 1 93 ? -14.632 13.741 7.520 1.00 71.31 93 LYS A CA 1
ATOM 718 C C . LYS A 1 93 ? -13.972 12.574 6.803 1.00 71.31 93 LYS A C 1
ATOM 720 O O . LYS A 1 93 ? -13.222 12.809 5.865 1.00 71.31 93 LYS A O 1
ATOM 725 N N . LEU A 1 94 ? -14.286 11.327 7.174 1.00 73.12 94 LEU A N 1
ATOM 726 C CA . LEU A 1 94 ? -13.882 10.146 6.407 1.00 73.12 94 LEU A CA 1
ATOM 727 C C . LEU A 1 94 ? -14.586 10.096 5.048 1.00 73.12 94 LEU A C 1
ATOM 729 O O . LEU A 1 94 ? -13.927 9.811 4.052 1.00 73.12 94 LEU A O 1
ATOM 733 N N . ALA A 1 95 ? -15.884 10.411 4.983 1.00 80.75 95 ALA A N 1
ATOM 734 C CA . ALA A 1 95 ? -16.614 10.478 3.715 1.00 80.75 95 ALA A CA 1
ATOM 735 C C . ALA A 1 95 ? -16.063 11.591 2.806 1.00 80.75 95 ALA A C 1
ATOM 737 O O . ALA A 1 95 ? -15.678 11.314 1.671 1.00 80.75 95 ALA A O 1
ATOM 738 N N . MET A 1 96 ? -15.904 12.810 3.336 1.00 84.81 96 MET A N 1
ATOM 739 C CA . MET A 1 96 ? -15.302 13.927 2.593 1.00 84.81 96 MET A CA 1
ATOM 740 C C . MET A 1 96 ? -13.857 13.638 2.168 1.00 84.81 96 MET A C 1
ATOM 742 O O . MET A 1 96 ? -13.475 13.931 1.038 1.00 84.81 96 MET A O 1
ATOM 746 N N . ARG A 1 97 ? -13.044 13.027 3.043 1.00 84.50 97 ARG A N 1
ATOM 747 C CA . ARG A 1 97 ? -11.675 12.612 2.709 1.00 84.50 97 ARG A CA 1
ATOM 748 C C . ARG A 1 97 ? -11.682 11.592 1.576 1.00 84.50 97 ARG A C 1
ATOM 750 O O . ARG A 1 97 ? -10.895 11.737 0.651 1.00 84.50 97 ARG A O 1
ATOM 757 N N . ARG A 1 98 ? -12.552 10.580 1.621 1.00 87.12 98 ARG A N 1
ATOM 758 C CA . ARG A 1 98 ? -12.666 9.574 0.551 1.00 87.12 98 ARG A CA 1
ATOM 759 C C . ARG A 1 98 ? -13.066 10.204 -0.773 1.00 87.12 98 ARG A C 1
ATOM 761 O O . ARG A 1 98 ? -12.438 9.916 -1.784 1.00 87.12 98 ARG A O 1
ATOM 768 N N . GLU A 1 99 ? -14.037 11.108 -0.763 1.00 90.19 99 GLU A N 1
ATOM 769 C CA . GLU A 1 99 ? -14.438 11.837 -1.965 1.00 90.19 99 GLU A CA 1
ATOM 770 C C . GLU A 1 99 ? -13.289 12.694 -2.525 1.00 90.19 99 GLU A C 1
ATOM 772 O O . GLU A 1 99 ? -13.007 12.662 -3.724 1.00 90.19 99 GLU A O 1
ATOM 777 N N . ALA A 1 100 ? -12.567 13.411 -1.659 1.00 89.56 100 ALA A N 1
ATOM 778 C CA . ALA A 1 100 ? -11.391 14.183 -2.049 1.00 89.56 100 ALA A CA 1
ATOM 779 C C . ALA A 1 100 ? -10.268 13.289 -2.603 1.00 89.56 100 ALA A C 1
ATOM 781 O O . ALA A 1 100 ? -9.648 13.644 -3.604 1.00 89.56 100 ALA A O 1
ATOM 782 N N . MET A 1 101 ? -10.041 12.112 -2.009 1.00 91.06 101 MET A N 1
ATOM 783 C CA . MET A 1 101 ? -9.069 11.129 -2.499 1.00 91.06 101 MET A CA 1
ATOM 784 C C . MET A 1 101 ? -9.451 10.606 -3.884 1.00 91.06 101 MET A C 1
ATOM 786 O O . MET A 1 101 ? -8.589 10.539 -4.753 1.00 91.06 101 MET A O 1
ATOM 790 N N . ILE A 1 102 ? -10.729 10.309 -4.134 1.00 94.69 102 ILE A N 1
ATOM 791 C CA . ILE A 1 102 ? -11.215 9.893 -5.459 1.00 94.69 102 ILE A CA 1
ATOM 792 C C . ILE A 1 102 ? -10.949 10.991 -6.499 1.00 94.69 102 ILE A C 1
ATOM 794 O O . ILE A 1 102 ? -10.337 10.727 -7.536 1.00 94.69 102 ILE A O 1
ATOM 798 N N . LYS A 1 103 ? -11.335 12.242 -6.208 1.00 94.50 103 LYS A N 1
ATOM 799 C CA . LYS A 1 103 ? -11.076 13.395 -7.094 1.00 94.50 103 LYS A CA 1
ATOM 800 C C . LYS A 1 103 ? -9.577 13.587 -7.345 1.00 94.50 103 LYS A C 1
ATOM 802 O O . LYS A 1 103 ? -9.162 13.789 -8.487 1.00 94.50 103 LYS A O 1
ATOM 807 N N . GLY A 1 104 ? -8.768 13.468 -6.293 1.00 93.31 104 GLY A N 1
ATOM 808 C CA . GLY A 1 104 ? -7.311 13.517 -6.363 1.00 93.31 104 GLY A CA 1
ATOM 809 C C . GLY A 1 104 ? -6.736 12.423 -7.260 1.00 93.31 104 GLY A C 1
ATOM 810 O O . GLY A 1 104 ? -5.954 12.730 -8.153 1.00 93.31 104 GLY A O 1
ATOM 811 N N . LEU A 1 105 ? -7.176 11.172 -7.100 1.00 94.44 105 LEU A N 1
ATOM 812 C CA . LEU A 1 105 ? -6.738 10.040 -7.921 1.00 94.44 105 LEU A CA 1
ATOM 813 C C . LEU A 1 105 ? -7.066 10.241 -9.403 1.00 94.44 105 LEU A C 1
ATOM 815 O O . LEU A 1 105 ? -6.197 10.029 -10.247 1.00 94.44 105 LEU A O 1
ATOM 819 N N . HIS A 1 106 ? -8.278 10.702 -9.732 1.00 95.25 106 HIS A N 1
ATOM 820 C CA . HIS A 1 106 ? -8.634 11.054 -11.111 1.00 95.25 106 HIS A CA 1
ATOM 821 C C . HIS A 1 106 ? -7.704 12.128 -11.679 1.00 95.25 106 HIS A C 1
ATOM 823 O O . HIS A 1 106 ? -7.203 11.990 -12.797 1.00 95.25 106 HIS A O 1
ATOM 829 N N . ARG A 1 107 ? -7.454 13.193 -10.907 1.00 92.50 107 ARG A N 1
ATOM 830 C CA . ARG A 1 107 ? -6.597 14.293 -11.350 1.00 92.50 107 ARG A CA 1
ATOM 831 C C . ARG A 1 107 ? -5.155 13.842 -11.544 1.00 92.50 107 ARG A C 1
ATOM 833 O O . ARG A 1 107 ? -4.564 14.167 -12.570 1.00 92.50 107 ARG A O 1
ATOM 840 N N . VAL A 1 108 ? -4.611 13.083 -10.594 1.00 91.06 108 VAL A N 1
ATOM 841 C CA . VAL A 1 108 ? -3.272 12.500 -10.692 1.00 91.06 108 VAL A CA 1
ATOM 842 C C . VAL A 1 108 ? -3.195 11.660 -11.955 1.00 91.06 108 VAL A C 1
ATOM 844 O O . VAL A 1 108 ? -2.369 11.966 -12.802 1.00 91.06 108 VAL A O 1
ATOM 847 N N . TYR A 1 109 ? -4.102 10.704 -12.162 1.00 92.25 109 TYR A N 1
ATOM 848 C CA . TYR A 1 109 ? -4.113 9.865 -13.362 1.00 92.25 109 TYR A CA 1
ATOM 849 C C . TYR A 1 109 ? -4.104 10.672 -14.674 1.00 92.25 109 TYR A C 1
ATOM 851 O O . TYR A 1 109 ? -3.329 10.369 -15.583 1.00 92.25 109 TYR A O 1
ATOM 859 N N . GLN A 1 110 ? -4.911 11.734 -14.769 1.00 91.06 110 GLN A N 1
ATOM 860 C CA . GLN A 1 110 ? -4.915 12.623 -15.937 1.00 91.06 110 GLN A CA 1
ATOM 861 C C . GLN A 1 110 ? -3.565 13.323 -16.147 1.00 91.06 110 GLN A C 1
ATOM 863 O O . GLN A 1 110 ? -3.080 13.383 -17.276 1.00 91.06 110 GLN A O 1
ATOM 868 N N . LEU A 1 111 ? -2.952 13.826 -15.071 1.00 89.25 111 LEU A N 1
ATOM 869 C CA . LEU A 1 111 ? -1.633 14.460 -15.125 1.00 89.25 111 LEU A CA 1
ATOM 870 C C . LEU A 1 111 ? -0.550 13.457 -15.523 1.00 89.25 111 LEU A C 1
ATOM 872 O O . LEU A 1 111 ? 0.267 13.767 -16.388 1.00 89.25 111 LEU A O 1
ATOM 876 N N . LEU A 1 112 ? -0.585 12.245 -14.952 1.00 87.50 112 LEU A N 1
ATOM 877 C CA . LEU A 1 112 ? 0.324 11.158 -15.309 1.00 87.50 112 LEU A CA 1
ATOM 878 C C . LEU A 1 112 ? 0.281 10.937 -16.817 1.00 87.50 112 LEU A C 1
ATOM 880 O O . LEU A 1 112 ? 1.327 10.958 -17.456 1.00 87.50 112 LEU A O 1
ATOM 884 N N . ARG A 1 113 ? -0.925 10.786 -17.385 1.00 84.56 113 ARG A N 1
ATOM 885 C CA . ARG A 1 113 ? -1.162 10.453 -18.799 1.00 84.56 113 ARG A CA 1
ATOM 886 C C . ARG A 1 113 ? -0.510 11.426 -19.788 1.00 84.56 113 ARG A C 1
ATOM 888 O O . ARG A 1 113 ? -0.069 10.986 -20.842 1.00 84.56 113 ARG A O 1
ATOM 895 N N . GLY A 1 114 ? -0.458 12.716 -19.463 1.00 81.81 114 GLY A N 1
ATOM 896 C CA . GLY A 1 114 ? 0.058 13.758 -20.359 1.00 81.81 114 GLY A CA 1
ATOM 897 C C . GLY A 1 114 ? 1.484 14.223 -20.067 1.00 81.81 114 GLY A C 1
ATOM 898 O O . GLY A 1 114 ? 1.996 15.078 -20.783 1.00 81.81 114 GLY A O 1
ATOM 899 N N . ALA A 1 115 ? 2.127 13.725 -19.011 1.00 85.62 115 ALA A N 1
ATOM 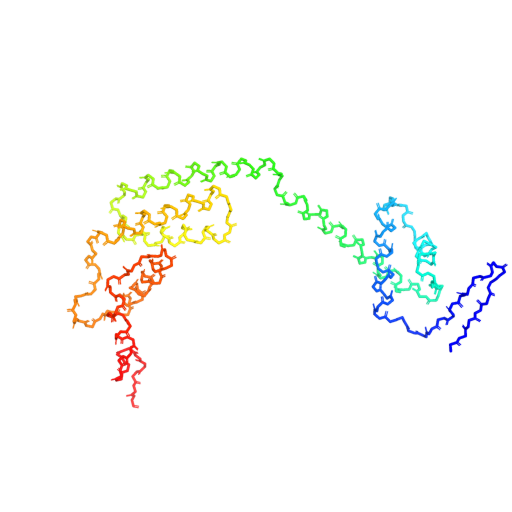900 C CA . ALA A 1 115 ? 3.407 14.270 -18.583 1.00 85.62 115 ALA A CA 1
ATOM 901 C C . ALA A 1 115 ? 4.579 13.795 -19.454 1.00 85.62 115 ALA A C 1
ATOM 903 O O . ALA A 1 115 ? 4.813 12.594 -19.587 1.00 85.62 115 ALA A O 1
ATOM 904 N N . ALA A 1 116 ? 5.371 14.747 -19.957 1.00 81.88 116 ALA A N 1
ATOM 905 C CA . ALA A 1 116 ? 6.589 14.473 -20.724 1.00 81.88 116 ALA A CA 1
ATOM 906 C C . ALA A 1 116 ? 7.667 13.752 -19.893 1.00 81.88 116 ALA A C 1
ATOM 908 O O . ALA A 1 116 ? 8.382 12.900 -20.401 1.00 81.88 116 ALA A O 1
ATOM 909 N N . GLY A 1 117 ? 7.749 14.040 -18.588 1.00 80.06 117 GLY A N 1
ATOM 910 C CA . GLY A 1 117 ? 8.698 13.382 -17.683 1.00 80.06 117 GLY A CA 1
ATOM 911 C C . GLY A 1 117 ? 8.273 11.987 -17.213 1.00 80.06 117 GLY A C 1
ATOM 912 O O . GLY A 1 117 ? 8.980 11.393 -16.404 1.00 80.06 117 GLY A O 1
ATOM 913 N N . PHE A 1 118 ? 7.120 11.476 -17.659 1.00 85.00 118 PHE A N 1
ATOM 914 C CA . PHE A 1 118 ? 6.532 10.237 -17.148 1.00 85.00 118 PHE A CA 1
ATOM 915 C C . PHE A 1 118 ? 7.486 9.025 -17.133 1.00 85.00 118 PHE A C 1
ATOM 917 O O . PHE A 1 118 ? 7.459 8.303 -16.138 1.00 85.00 118 PHE A O 1
ATOM 924 N N . PRO A 1 119 ? 8.372 8.798 -18.124 1.00 82.69 119 PRO A N 1
ATOM 925 C CA . PRO A 1 119 ? 9.317 7.680 -18.061 1.00 82.69 119 PRO A CA 1
ATOM 926 C C . PRO A 1 119 ? 10.230 7.706 -16.823 1.00 82.69 119 PRO A C 1
ATOM 928 O O . PRO A 1 119 ? 10.513 6.652 -16.255 1.00 82.69 119 PRO A O 1
ATOM 931 N N . ALA A 1 120 ? 10.629 8.897 -16.358 1.00 81.44 120 ALA A N 1
ATOM 932 C CA . ALA A 1 120 ? 11.579 9.064 -15.257 1.00 81.44 120 ALA A CA 1
ATOM 933 C C . ALA A 1 120 ? 10.969 8.801 -13.870 1.00 81.44 120 ALA A C 1
ATOM 935 O O . ALA A 1 120 ? 11.650 8.306 -12.979 1.00 81.44 120 ALA A O 1
ATOM 936 N N . TRP A 1 121 ? 9.689 9.125 -13.666 1.00 83.69 121 TRP A N 1
ATOM 937 C CA . TRP A 1 121 ? 9.035 9.027 -12.350 1.00 83.69 121 TRP A CA 1
ATOM 938 C C . TRP A 1 121 ? 7.777 8.148 -12.344 1.00 83.69 121 TRP A C 1
ATOM 940 O O . TRP A 1 121 ? 7.164 7.938 -11.296 1.00 83.69 121 TRP A O 1
ATOM 950 N N . GLY A 1 122 ? 7.399 7.583 -13.491 1.00 88.25 122 GLY A N 1
ATOM 951 C CA . GLY A 1 122 ? 6.221 6.733 -13.643 1.00 88.25 122 GLY A CA 1
ATOM 952 C C . GLY A 1 122 ? 6.265 5.497 -12.750 1.00 88.25 122 GLY A C 1
ATOM 953 O O . GLY A 1 122 ? 5.236 5.113 -12.200 1.00 88.25 122 GLY A O 1
ATOM 954 N N . LEU A 1 123 ? 7.456 4.942 -12.503 1.00 89.69 123 LEU A N 1
ATOM 955 C CA . LEU A 1 123 ? 7.622 3.825 -11.574 1.00 89.69 123 LEU A CA 1
ATOM 956 C C . LEU A 1 123 ? 7.302 4.218 -10.120 1.00 89.69 123 LEU A C 1
ATOM 958 O O . LEU A 1 123 ? 6.647 3.460 -9.408 1.00 89.69 123 LEU A O 1
ATOM 962 N N . HIS A 1 124 ? 7.661 5.433 -9.695 1.00 91.12 124 HIS A N 1
ATOM 963 C CA . HIS A 1 124 ? 7.288 5.953 -8.374 1.00 91.12 124 HIS A CA 1
ATOM 964 C C . HIS A 1 124 ? 5.780 6.189 -8.249 1.00 91.12 124 HIS A C 1
ATOM 966 O O . HIS A 1 124 ? 5.191 5.915 -7.201 1.00 91.12 124 HIS A O 1
ATOM 972 N N . ALA A 1 125 ? 5.141 6.661 -9.324 1.00 91.81 125 ALA A N 1
ATOM 973 C CA . ALA A 1 125 ? 3.689 6.805 -9.364 1.00 91.81 125 ALA A CA 1
ATOM 974 C C . ALA A 1 125 ? 2.989 5.442 -9.238 1.00 91.81 125 ALA A C 1
ATOM 976 O O . ALA A 1 125 ? 2.016 5.316 -8.494 1.00 91.81 125 ALA A O 1
ATOM 977 N N . ILE A 1 126 ? 3.513 4.411 -9.909 1.00 93.25 126 ILE A N 1
ATOM 978 C CA . ILE A 1 126 ? 3.027 3.031 -9.794 1.00 93.25 126 ILE A CA 1
ATOM 979 C C . ILE A 1 126 ? 3.177 2.516 -8.360 1.00 93.25 126 ILE A C 1
ATOM 981 O O . ILE A 1 126 ? 2.201 2.017 -7.802 1.00 93.25 126 ILE A O 1
ATOM 985 N N . GLN A 1 127 ? 4.353 2.685 -7.748 1.00 93.69 127 GLN A N 1
ATOM 986 C CA . GLN A 1 127 ? 4.605 2.300 -6.356 1.00 93.69 127 GLN A CA 1
ATOM 987 C C . GLN A 1 127 ? 3.621 2.977 -5.400 1.00 93.69 127 GLN A C 1
ATOM 989 O O . GLN A 1 127 ? 2.986 2.304 -4.600 1.00 93.69 127 GLN A O 1
ATOM 994 N N . SER A 1 128 ? 3.415 4.287 -5.537 1.00 93.12 128 SER A N 1
ATOM 995 C CA . SER A 1 128 ? 2.496 5.031 -4.666 1.00 93.12 128 SER A CA 1
ATOM 996 C C . SER A 1 128 ? 1.050 4.538 -4.792 1.00 93.12 128 SER A C 1
ATOM 998 O O . SER A 1 128 ? 0.337 4.423 -3.796 1.00 93.12 128 SER A O 1
ATOM 1000 N N . LEU A 1 129 ? 0.608 4.211 -6.012 1.00 93.94 129 LEU A N 1
ATOM 1001 C CA . LEU A 1 129 ? -0.712 3.622 -6.247 1.00 93.94 129 LEU A CA 1
ATOM 1002 C C . LEU A 1 129 ? -0.802 2.181 -5.738 1.00 93.94 129 LEU A C 1
ATOM 1004 O O . LEU A 1 129 ? -1.886 1.750 -5.362 1.00 93.94 129 LEU A O 1
ATOM 1008 N N . TYR A 1 130 ? 0.300 1.431 -5.733 1.00 93.31 130 TYR A N 1
ATOM 1009 C CA . TYR A 1 130 ? 0.370 0.102 -5.135 1.00 93.31 130 TYR A CA 1
ATOM 1010 C C . TYR A 1 130 ? 0.281 0.165 -3.607 1.00 93.31 130 TYR A C 1
ATOM 1012 O O . TYR A 1 130 ? -0.553 -0.515 -3.017 1.00 93.31 130 TYR A O 1
ATOM 1020 N N . ASP A 1 131 ? 1.048 1.044 -2.968 1.00 92.69 131 ASP A N 1
ATOM 1021 C CA . ASP A 1 131 ? 1.043 1.212 -1.512 1.00 92.69 131 ASP A CA 1
ATOM 1022 C C . ASP A 1 131 ? -0.322 1.674 -0.997 1.00 92.69 131 ASP A C 1
ATOM 1024 O O . ASP A 1 131 ? -0.797 1.202 0.037 1.00 92.69 131 ASP A O 1
ATOM 1028 N N . LEU A 1 132 ? -1.010 2.528 -1.761 1.00 91.69 132 LEU A N 1
ATOM 1029 C CA . LEU A 1 132 ? -2.366 2.961 -1.432 1.00 91.69 132 LEU A CA 1
ATOM 1030 C C . LEU A 1 132 ? -3.354 1.782 -1.352 1.00 91.69 132 LEU A C 1
ATOM 1032 O O . LEU A 1 132 ? -4.285 1.819 -0.548 1.00 91.69 132 LEU A O 1
ATOM 1036 N N . GLN A 1 133 ? -3.134 0.715 -2.129 1.00 92.00 133 GLN A N 1
ATOM 1037 C CA . GLN A 1 133 ? -3.976 -0.487 -2.099 1.00 92.00 133 GLN A CA 1
ATOM 1038 C C . GLN A 1 133 ? -3.837 -1.270 -0.788 1.00 92.00 133 GLN A C 1
ATOM 1040 O O . GLN A 1 133 ? -4.754 -1.994 -0.413 1.00 92.00 133 GLN A O 1
ATOM 1045 N N . ALA A 1 134 ? -2.719 -1.125 -0.072 1.00 89.19 134 ALA A N 1
ATOM 1046 C CA . ALA A 1 134 ? -2.506 -1.807 1.203 1.00 89.19 134 ALA A CA 1
ATOM 1047 C C . ALA A 1 134 ? -3.228 -1.123 2.377 1.00 89.19 134 ALA A C 1
ATOM 1049 O O . ALA A 1 134 ? -3.465 -1.758 3.405 1.00 89.19 134 ALA A O 1
ATOM 1050 N N . VAL A 1 135 ? -3.562 0.165 2.243 1.00 88.88 135 VAL A N 1
ATOM 1051 C CA . VAL A 1 135 ? -4.074 0.993 3.349 1.00 88.88 135 VAL A CA 1
ATOM 1052 C C . VAL A 1 135 ? -5.512 1.477 3.158 1.00 88.88 135 VAL A C 1
ATOM 1054 O O . VAL A 1 135 ? -6.185 1.768 4.146 1.00 88.88 135 VAL A O 1
ATOM 1057 N N . GLU A 1 136 ? -6.006 1.555 1.921 1.00 90.94 136 GLU A N 1
ATOM 1058 C CA . GLU A 1 136 ? -7.362 2.024 1.615 1.00 90.94 136 GLU A CA 1
ATOM 1059 C C . GLU A 1 136 ? -8.309 0.880 1.214 1.00 90.94 136 GLU A C 1
ATOM 1061 O O . GLU A 1 136 ? -7.905 -0.245 0.931 1.00 90.94 136 GLU A O 1
ATOM 1066 N N . GLN A 1 137 ? -9.615 1.166 1.203 1.00 89.69 137 GLN A N 1
ATOM 1067 C CA . GLN A 1 137 ? -10.671 0.191 0.906 1.00 89.69 137 GLN A CA 1
ATOM 1068 C C . GLN A 1 137 ? -11.736 0.770 -0.035 1.00 89.69 137 GLN A C 1
ATOM 1070 O O . GLN A 1 137 ? -11.834 1.984 -0.235 1.00 89.69 137 GLN A O 1
ATOM 1075 N N . GLY A 1 138 ? -12.577 -0.110 -0.586 1.00 91.25 138 GLY A N 1
ATOM 1076 C CA . GLY A 1 138 ? -13.717 0.268 -1.420 1.00 91.25 138 GLY A CA 1
ATOM 1077 C C . GLY A 1 138 ? -13.292 0.948 -2.721 1.00 91.25 138 GLY A C 1
ATOM 1078 O O . GLY A 1 138 ? -12.410 0.465 -3.427 1.00 91.25 138 GLY A O 1
ATOM 1079 N N . GLU A 1 139 ? -13.923 2.077 -3.042 1.00 93.25 139 GLU A N 1
ATOM 1080 C CA . GLU A 1 139 ? -13.715 2.759 -4.324 1.00 93.25 139 GLU A CA 1
ATOM 1081 C C . GLU A 1 139 ? -12.293 3.305 -4.500 1.00 93.25 139 GLU A C 1
ATOM 1083 O O . GLU A 1 139 ? -11.738 3.244 -5.593 1.00 93.25 139 GLU A O 1
ATOM 1088 N N . VAL A 1 140 ? -11.673 3.788 -3.421 1.00 93.62 140 VAL A N 1
ATOM 1089 C CA . VAL A 1 140 ? -10.301 4.320 -3.460 1.00 93.62 140 VAL A CA 1
ATOM 1090 C C . VAL A 1 140 ? -9.314 3.208 -3.807 1.00 93.62 140 VAL A C 1
ATOM 1092 O O . VAL A 1 140 ? -8.485 3.388 -4.695 1.00 93.62 140 VAL A O 1
ATOM 1095 N N . LEU A 1 141 ? -9.466 2.038 -3.176 1.00 95.00 141 LEU A N 1
ATOM 1096 C CA . LEU A 1 141 ? -8.712 0.829 -3.509 1.00 95.00 141 LEU A CA 1
ATOM 1097 C C . LEU A 1 141 ? -8.931 0.435 -4.975 1.00 95.00 141 LEU A C 1
ATOM 1099 O O . LEU A 1 141 ? -7.967 0.249 -5.713 1.00 95.00 141 LEU A O 1
ATOM 1103 N N . ARG A 1 142 ? -10.193 0.372 -5.419 1.00 95.19 142 ARG A N 1
ATOM 1104 C CA . ARG A 1 142 ? -10.547 -0.006 -6.795 1.00 95.19 142 ARG A CA 1
ATOM 1105 C C . ARG A 1 142 ? -9.884 0.906 -7.831 1.00 95.19 142 ARG A C 1
ATOM 1107 O O . ARG A 1 142 ? -9.299 0.412 -8.795 1.00 95.19 142 ARG A O 1
ATOM 1114 N N . LEU A 1 143 ? -9.947 2.222 -7.625 1.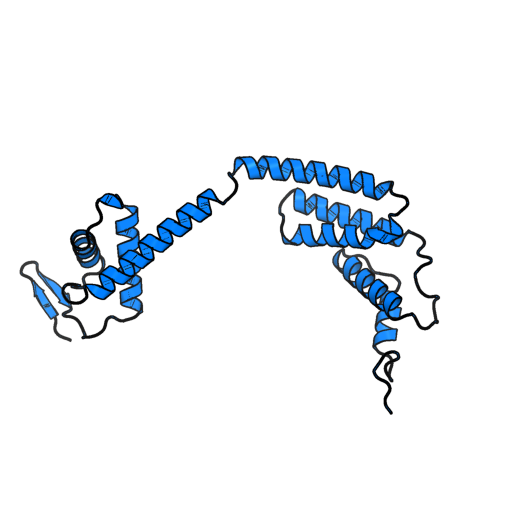00 96.12 143 LEU A N 1
ATOM 1115 C CA . LEU A 1 143 ? -9.323 3.208 -8.509 1.00 96.12 143 LEU A CA 1
ATOM 1116 C C . LEU A 1 143 ? -7.797 3.148 -8.450 1.00 96.12 143 LEU A C 1
ATOM 1118 O O . LEU A 1 143 ? -7.157 3.217 -9.496 1.00 96.12 143 LEU A O 1
ATOM 1122 N N . ALA A 1 144 ? -7.210 2.977 -7.264 1.00 95.44 144 ALA A N 1
ATOM 1123 C CA . ALA A 1 144 ? -5.767 2.823 -7.111 1.00 95.44 144 ALA A CA 1
ATOM 1124 C C . ALA A 1 144 ? -5.250 1.598 -7.880 1.00 95.44 144 ALA A C 1
ATOM 1126 O O . ALA A 1 144 ? -4.300 1.721 -8.651 1.00 95.44 144 ALA A O 1
ATOM 1127 N N . THR A 1 145 ? -5.923 0.447 -7.761 1.00 94.69 145 THR A N 1
ATOM 1128 C CA . THR A 1 145 ? -5.592 -0.770 -8.518 1.00 94.69 145 THR A CA 1
ATOM 1129 C C . THR A 1 145 ? -5.749 -0.567 -10.023 1.00 94.69 145 THR A C 1
ATOM 1131 O O . THR A 1 145 ? -4.860 -0.938 -10.793 1.00 94.69 145 THR A O 1
ATOM 1134 N N . LEU A 1 146 ? -6.857 0.040 -10.464 1.00 94.69 146 LEU A N 1
ATOM 1135 C CA . LEU A 1 146 ? -7.100 0.311 -11.881 1.00 94.69 146 LEU A CA 1
ATOM 1136 C C . LEU A 1 146 ? -6.022 1.232 -12.466 1.00 94.69 146 LEU A C 1
ATOM 1138 O O . LEU A 1 146 ? -5.435 0.918 -13.501 1.00 94.69 146 LEU A O 1
ATOM 1142 N N . TYR A 1 147 ? -5.735 2.350 -11.801 1.00 95.12 147 TYR A N 1
ATOM 1143 C CA . TYR A 1 147 ? -4.737 3.302 -12.272 1.00 95.12 147 TYR A CA 1
ATOM 1144 C C . TYR A 1 147 ? -3.328 2.745 -12.199 1.00 95.12 147 TYR A C 1
ATOM 1146 O O . TYR A 1 147 ? -2.588 2.944 -13.156 1.00 95.12 147 TYR A O 1
ATOM 1154 N N . ALA A 1 148 ? -2.968 1.982 -11.165 1.00 94.31 148 ALA A N 1
ATOM 1155 C CA . ALA A 1 148 ? -1.668 1.321 -11.114 1.00 94.31 148 ALA A CA 1
ATOM 1156 C C . ALA A 1 148 ? -1.456 0.430 -12.347 1.00 94.31 1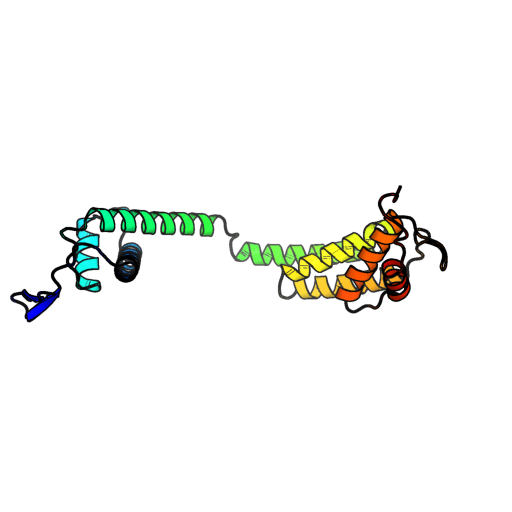48 ALA A C 1
ATOM 1158 O O . ALA A 1 148 ? -0.414 0.511 -12.992 1.00 94.31 148 ALA A O 1
ATOM 1159 N N . ARG A 1 149 ? -2.475 -0.346 -12.744 1.00 92.25 149 ARG A N 1
ATOM 1160 C CA . ARG A 1 149 ? -2.417 -1.195 -13.944 1.00 92.25 149 ARG A CA 1
ATOM 1161 C C . ARG A 1 149 ? -2.353 -0.398 -15.243 1.00 92.25 149 ARG A C 1
ATOM 1163 O O . ARG A 1 149 ? -1.523 -0.704 -16.091 1.00 92.25 149 ARG A O 1
ATOM 1170 N N . LEU A 1 150 ? -3.197 0.622 -15.412 1.00 91.81 150 LEU A N 1
ATOM 1171 C CA . LEU A 1 150 ? -3.201 1.447 -16.629 1.00 91.81 150 LEU A CA 1
ATOM 1172 C C . LEU A 1 150 ? -1.878 2.199 -16.811 1.00 91.81 150 LEU A C 1
ATOM 1174 O O . LEU A 1 150 ? -1.345 2.275 -17.916 1.00 91.81 150 LEU A O 1
ATOM 1178 N N . ILE A 1 151 ? -1.341 2.735 -15.718 1.00 91.62 151 ILE A N 1
ATOM 1179 C CA . ILE A 1 151 ? -0.067 3.446 -15.699 1.00 91.62 151 ILE A CA 1
ATOM 1180 C C . ILE A 1 151 ? 1.100 2.474 -15.883 1.00 91.62 151 ILE A C 1
ATOM 1182 O O . ILE A 1 151 ? 1.995 2.775 -16.665 1.00 91.62 151 ILE A O 1
ATOM 1186 N N . GLY A 1 152 ? 1.064 1.293 -15.261 1.00 90.69 152 GLY A N 1
ATOM 1187 C CA . GLY A 1 152 ? 2.049 0.228 -15.472 1.00 90.69 152 GLY A CA 1
ATOM 1188 C C . GLY A 1 152 ? 2.103 -0.250 -16.921 1.00 90.69 152 GLY A C 1
ATOM 1189 O O . GLY A 1 152 ? 3.175 -0.306 -17.518 1.00 90.69 152 GLY A O 1
ATOM 1190 N N . ALA A 1 153 ? 0.942 -0.497 -17.531 1.00 88.88 153 ALA A N 1
ATOM 1191 C CA . ALA A 1 153 ? 0.847 -0.873 -18.938 1.00 88.88 153 ALA A CA 1
ATOM 1192 C C . ALA A 1 153 ? 1.378 0.222 -19.871 1.00 88.88 153 ALA A C 1
ATOM 1194 O O . ALA A 1 153 ? 1.992 -0.085 -20.890 1.00 88.88 153 ALA A O 1
ATOM 1195 N N . ARG A 1 154 ? 1.163 1.499 -19.533 1.00 88.56 154 ARG A N 1
ATOM 1196 C CA . ARG A 1 154 ? 1.772 2.606 -20.273 1.00 88.56 154 ARG A CA 1
ATOM 1197 C C . ARG A 1 154 ? 3.284 2.632 -20.086 1.00 88.56 154 ARG A C 1
ATOM 1199 O O . ARG A 1 154 ? 3.990 2.718 -21.078 1.00 88.56 154 ARG A O 1
ATOM 1206 N N . TRP A 1 155 ? 3.768 2.550 -18.850 1.00 88.94 155 TRP A N 1
ATOM 1207 C CA . TRP A 1 155 ? 5.196 2.614 -18.533 1.00 88.94 155 TRP A CA 1
ATOM 1208 C C . TRP A 1 155 ? 6.003 1.535 -19.269 1.00 88.94 155 TRP A C 1
ATOM 1210 O O . TRP A 1 155 ? 7.128 1.781 -19.692 1.00 88.94 155 TRP A O 1
ATOM 1220 N N . LEU A 1 156 ? 5.401 0.367 -19.507 1.00 86.25 156 LEU A N 1
ATOM 1221 C CA . LEU A 1 156 ? 5.990 -0.694 -20.325 1.00 86.25 156 LEU A CA 1
ATOM 1222 C C . LEU A 1 156 ? 6.138 -0.352 -21.814 1.00 86.25 156 LEU A C 1
ATOM 1224 O O . LEU A 1 156 ? 7.006 -0.926 -22.462 1.00 86.25 156 LEU A O 1
ATOM 1228 N N . LYS A 1 157 ? 5.301 0.543 -22.351 1.00 85.19 157 LYS A N 1
ATOM 1229 C CA . LYS A 1 157 ? 5.339 0.982 -23.755 1.00 85.19 157 LYS A CA 1
ATOM 1230 C C . LYS A 1 157 ? 6.259 2.178 -23.994 1.00 85.19 157 LYS A C 1
ATOM 1232 O O . LYS A 1 157 ? 6.488 2.521 -25.148 1.00 85.19 157 LYS A O 1
ATOM 1237 N N . GLU A 1 158 ? 6.718 2.840 -22.935 1.00 80.62 158 GLU A N 1
ATOM 1238 C CA . GLU A 1 158 ? 7.645 3.963 -23.059 1.00 80.62 158 GLU A CA 1
ATOM 1239 C C . GLU A 1 158 ? 9.029 3.446 -23.477 1.00 80.62 158 GLU A C 1
ATOM 1241 O O . GLU A 1 158 ? 9.505 2.435 -22.951 1.00 80.62 158 GLU A O 1
ATOM 1246 N N . ASP A 1 159 ? 9.675 4.149 -24.407 1.00 67.31 159 ASP A N 1
ATOM 1247 C CA . ASP A 1 159 ? 11.054 3.863 -24.796 1.00 67.31 159 ASP A CA 1
ATOM 1248 C C . ASP A 1 159 ? 11.997 4.327 -23.679 1.00 67.31 159 ASP A C 1
ATOM 1250 O O . ASP A 1 159 ? 12.046 5.507 -23.317 1.00 67.31 159 ASP A O 1
ATOM 1254 N N . ARG A 1 160 ? 12.708 3.376 -23.069 1.00 68.00 160 ARG A N 1
ATOM 1255 C CA . ARG A 1 160 ? 13.584 3.626 -21.923 1.00 68.00 160 ARG A CA 1
ATOM 1256 C C . ARG A 1 160 ? 15.034 3.499 -22.357 1.00 68.00 160 ARG A C 1
ATOM 1258 O O . ARG A 1 160 ? 15.688 2.493 -22.099 1.00 68.00 160 ARG A O 1
ATOM 1265 N N . HIS A 1 161 ? 15.566 4.578 -22.928 1.00 59.44 161 HIS A N 1
ATOM 1266 C CA . HIS A 1 161 ? 16.990 4.715 -23.266 1.00 59.44 161 HIS A CA 1
ATOM 1267 C C . HIS A 1 161 ? 17.949 4.581 -22.060 1.00 59.44 161 HIS A C 1
ATOM 1269 O O . HIS A 1 161 ? 19.161 4.551 -22.243 1.00 59.44 161 HIS A O 1
ATOM 1275 N N . ALA A 1 162 ? 17.424 4.529 -20.828 1.00 66.12 162 ALA A N 1
ATOM 1276 C CA . ALA A 1 162 ? 18.197 4.327 -19.603 1.00 66.12 162 ALA A CA 1
ATOM 1277 C C . ALA A 1 162 ? 18.472 2.843 -19.276 1.00 66.12 162 ALA A C 1
ATOM 1279 O O . ALA A 1 162 ? 19.349 2.555 -18.454 1.00 66.12 162 ALA A O 1
ATOM 1280 N N . ASP A 1 163 ? 17.750 1.905 -19.901 1.00 74.50 163 ASP A N 1
ATOM 1281 C CA . ASP A 1 163 ? 17.987 0.473 -19.716 1.00 74.50 163 ASP A CA 1
ATOM 1282 C C . ASP A 1 163 ? 19.314 0.066 -20.407 1.00 74.50 163 ASP A C 1
ATOM 1284 O O . ASP A 1 163 ? 19.686 0.622 -21.441 1.00 74.50 163 ASP A O 1
ATOM 1288 N N . TRP A 1 164 ? 20.054 -0.908 -19.858 1.00 85.31 164 TRP A N 1
ATOM 1289 C CA . TRP A 1 164 ? 21.307 -1.372 -20.478 1.00 85.31 164 TRP A CA 1
ATOM 1290 C C . TRP A 1 164 ? 21.032 -2.169 -21.759 1.00 85.31 164 TRP A C 1
ATOM 1292 O O . TRP A 1 164 ? 19.988 -2.814 -2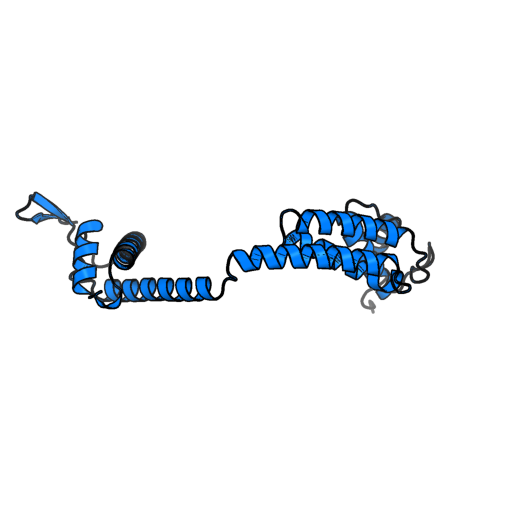1.898 1.00 85.31 164 TRP A O 1
ATOM 1302 N N . ALA A 1 165 ? 21.972 -2.154 -22.703 1.00 83.38 165 ALA A N 1
ATOM 1303 C CA . ALA A 1 165 ? 21.828 -2.903 -23.948 1.00 83.38 165 ALA A CA 1
ATOM 1304 C C . ALA A 1 165 ? 21.803 -4.416 -23.678 1.00 83.38 165 ALA A C 1
ATOM 1306 O O . ALA A 1 165 ? 22.565 -4.919 -22.851 1.00 83.38 165 ALA A O 1
ATOM 1307 N N . VAL A 1 166 ? 20.944 -5.147 -24.389 1.00 78.94 166 VAL A N 1
ATOM 1308 C CA . VAL A 1 166 ? 20.829 -6.606 -24.238 1.00 78.94 166 VAL A CA 1
ATOM 1309 C C . VAL A 1 166 ? 22.195 -7.256 -24.465 1.00 78.94 166 VAL A C 1
ATOM 1311 O O . VAL A 1 166 ? 22.875 -6.959 -25.446 1.00 78.94 166 VAL A O 1
ATOM 1314 N N . GLY A 1 167 ? 22.605 -8.125 -23.539 1.00 76.75 167 GLY A N 1
ATOM 1315 C CA . GLY A 1 167 ? 23.894 -8.823 -23.602 1.00 76.75 167 GLY A CA 1
ATOM 1316 C C . GLY A 1 167 ? 25.087 -8.034 -23.053 1.00 76.75 167 GLY A C 1
ATOM 1317 O O . GLY A 1 167 ? 26.187 -8.579 -22.988 1.00 76.75 167 GLY A O 1
ATOM 1318 N N . THR A 1 168 ? 24.889 -6.790 -22.611 1.00 85.38 168 THR A N 1
ATOM 1319 C CA . THR A 1 168 ? 25.915 -6.017 -21.892 1.00 85.38 168 THR A CA 1
ATOM 1320 C C . THR A 1 168 ? 25.796 -6.187 -20.379 1.00 85.38 168 THR A C 1
ATOM 1322 O O . THR A 1 168 ? 24.750 -6.575 -19.859 1.00 85.38 168 THR A O 1
ATOM 1325 N N . VAL A 1 169 ? 26.884 -5.911 -19.656 1.00 87.69 169 VAL A N 1
ATOM 1326 C CA . VAL A 1 169 ? 26.862 -5.845 -18.190 1.00 87.69 169 VAL A CA 1
ATOM 1327 C C . VAL A 1 169 ? 26.234 -4.506 -17.781 1.00 87.69 169 VAL A C 1
ATOM 1329 O O . VAL A 1 169 ? 26.736 -3.470 -18.226 1.00 87.69 169 VAL A O 1
ATOM 1332 N N . PRO A 1 170 ? 25.163 -4.488 -16.963 1.00 90.56 170 PRO A N 1
ATOM 1333 C CA . PRO A 1 170 ? 24.573 -3.240 -16.489 1.00 90.56 170 PRO A CA 1
ATOM 1334 C C . PRO A 1 170 ? 25.556 -2.415 -15.643 1.00 90.56 170 PRO A C 1
ATOM 1336 O O . PRO A 1 170 ? 26.687 -2.801 -15.356 1.00 90.56 170 PRO A O 1
ATOM 1339 N N . THR A 1 171 ? 25.129 -1.247 -15.191 1.00 90.00 171 THR A N 1
ATOM 1340 C CA . THR A 1 171 ? 25.702 -0.609 -13.998 1.00 90.00 171 THR A CA 1
ATOM 1341 C C . THR A 1 171 ? 24.903 -1.030 -12.757 1.00 90.00 171 THR A C 1
ATOM 1343 O O . THR A 1 171 ? 23.727 -1.383 -12.887 1.00 90.00 171 THR A O 1
ATOM 1346 N N . PRO A 1 172 ? 25.463 -0.950 -11.533 1.00 89.25 172 PRO A N 1
ATOM 1347 C CA . PRO A 1 172 ? 24.709 -1.258 -10.313 1.00 89.25 172 PRO A CA 1
ATOM 1348 C C . PRO A 1 172 ? 23.377 -0.495 -10.209 1.00 89.25 172 PRO A C 1
ATOM 1350 O O . PRO A 1 172 ? 22.350 -1.074 -9.865 1.00 89.25 172 PRO A O 1
ATOM 1353 N N . THR A 1 173 ? 23.363 0.787 -10.585 1.00 88.62 173 THR A N 1
ATOM 1354 C CA . THR A 1 173 ? 22.153 1.626 -10.585 1.00 88.62 173 THR A CA 1
ATOM 1355 C C . THR A 1 173 ? 21.101 1.127 -11.573 1.00 88.62 173 THR A C 1
ATOM 1357 O O . THR A 1 173 ? 19.914 1.081 -11.247 1.00 88.62 173 THR A O 1
ATOM 1360 N N . GLN A 1 174 ? 21.523 0.728 -12.774 1.00 89.25 174 GLN A N 1
ATOM 1361 C CA . GLN A 1 174 ? 20.629 0.153 -13.777 1.00 89.25 174 GLN A CA 1
ATOM 1362 C C . GLN A 1 174 ? 20.029 -1.172 -13.302 1.00 89.25 174 GLN A C 1
ATOM 1364 O O . GLN A 1 174 ? 18.818 -1.360 -13.414 1.00 89.25 174 GLN A O 1
ATOM 1369 N N . LEU A 1 175 ? 20.840 -2.049 -12.703 1.00 90.19 175 LEU A N 1
ATOM 1370 C CA . LEU A 1 175 ? 20.363 -3.318 -12.155 1.00 90.19 175 LEU A CA 1
ATOM 1371 C C . LEU A 1 175 ? 19.319 -3.101 -11.051 1.00 90.19 175 LEU A C 1
ATOM 1373 O O . LEU A 1 175 ? 18.242 -3.688 -11.106 1.00 90.19 175 LEU A O 1
ATOM 1377 N N . VAL A 1 176 ? 19.597 -2.222 -10.082 1.00 89.88 176 VAL A N 1
ATOM 1378 C CA . VAL A 1 176 ? 18.647 -1.889 -9.005 1.00 89.88 176 VAL A CA 1
ATOM 1379 C C . VAL A 1 176 ? 17.342 -1.329 -9.575 1.00 89.88 176 VAL A C 1
ATOM 1381 O O . VAL A 1 176 ? 16.258 -1.718 -9.139 1.00 89.88 176 VAL A O 1
ATOM 1384 N N . SER A 1 177 ? 17.436 -0.458 -10.581 1.00 88.81 177 SER A N 1
ATOM 1385 C CA . SER A 1 177 ? 16.263 0.137 -11.230 1.00 88.81 177 SER A CA 1
ATOM 1386 C C . SER A 1 177 ? 15.414 -0.919 -11.945 1.00 88.81 177 SER A C 1
ATOM 1388 O O . SER A 1 177 ? 14.188 -0.906 -11.828 1.00 88.81 177 SER A O 1
ATOM 1390 N N . ALA A 1 178 ? 16.047 -1.879 -12.626 1.00 89.75 178 ALA A N 1
ATOM 1391 C CA . ALA A 1 178 ? 15.345 -2.987 -13.266 1.00 89.75 178 ALA A CA 1
ATOM 1392 C C . ALA A 1 178 ? 14.731 -3.963 -12.258 1.00 89.75 178 ALA A C 1
ATOM 1394 O O . ALA A 1 178 ? 13.595 -4.382 -12.458 1.00 89.75 178 ALA A O 1
ATOM 1395 N N . ILE A 1 179 ? 15.418 -4.285 -11.157 1.00 91.31 179 ILE A N 1
ATOM 1396 C CA . ILE A 1 179 ? 14.851 -5.113 -10.080 1.00 91.31 179 ILE A CA 1
ATOM 1397 C C . ILE A 1 179 ? 13.597 -4.445 -9.507 1.00 91.31 179 ILE A C 1
ATOM 1399 O O . ILE A 1 179 ? 12.563 -5.100 -9.370 1.00 91.31 179 ILE A O 1
ATOM 1403 N N . ALA A 1 180 ? 13.656 -3.140 -9.224 1.00 90.88 180 ALA A N 1
ATOM 1404 C CA . ALA A 1 180 ? 12.504 -2.387 -8.736 1.00 90.88 180 ALA A CA 1
ATOM 1405 C C . ALA A 1 180 ? 11.339 -2.411 -9.740 1.00 90.88 180 ALA A C 1
ATOM 1407 O O . ALA A 1 180 ? 10.192 -2.635 -9.349 1.00 90.88 180 ALA A O 1
ATOM 1408 N N . ALA A 1 181 ? 11.628 -2.235 -11.033 1.00 90.50 181 ALA A N 1
ATOM 1409 C CA . ALA A 1 181 ? 10.627 -2.286 -12.095 1.00 90.50 181 ALA A CA 1
ATOM 1410 C C . ALA A 1 181 ? 9.972 -3.668 -12.233 1.00 90.50 181 ALA A C 1
ATOM 1412 O O . ALA A 1 181 ? 8.743 -3.757 -12.286 1.00 90.50 181 ALA A O 1
ATOM 1413 N N . VAL A 1 182 ? 10.775 -4.738 -12.247 1.00 91.69 182 VAL A N 1
ATOM 1414 C CA . VAL A 1 182 ? 10.303 -6.131 -12.292 1.00 91.69 182 VAL A CA 1
ATOM 1415 C C . VAL A 1 182 ? 9.407 -6.413 -11.089 1.00 91.69 182 VAL A C 1
ATOM 1417 O O . VAL A 1 182 ? 8.259 -6.817 -11.259 1.00 91.69 182 VAL A O 1
ATOM 1420 N N . TYR A 1 183 ? 9.892 -6.119 -9.882 1.00 91.31 183 TYR A N 1
ATOM 1421 C CA . TYR A 1 183 ? 9.157 -6.353 -8.642 1.00 91.31 183 TYR A CA 1
ATOM 1422 C C . TYR A 1 183 ? 7.796 -5.646 -8.622 1.00 91.31 183 TYR A C 1
ATOM 1424 O O . TYR A 1 183 ? 6.780 -6.238 -8.249 1.00 91.31 183 TYR A O 1
ATOM 1432 N N . LEU A 1 184 ? 7.765 -4.378 -9.035 1.00 91.19 184 LEU A N 1
ATOM 1433 C CA . LEU A 1 184 ? 6.547 -3.577 -9.028 1.00 91.19 184 LEU A CA 1
ATOM 1434 C C . LEU A 1 184 ? 5.525 -4.043 -10.058 1.00 91.19 184 LEU A C 1
ATOM 1436 O O . LEU A 1 184 ? 4.345 -4.176 -9.735 1.00 91.19 184 LEU A O 1
ATOM 1440 N N . LEU A 1 185 ? 5.959 -4.293 -11.292 1.00 90.75 185 LEU A N 1
ATOM 1441 C CA . LEU A 1 185 ? 5.049 -4.658 -12.374 1.00 90.75 185 LEU A CA 1
ATOM 1442 C C . LEU A 1 185 ? 4.472 -6.064 -12.197 1.00 90.75 185 LEU A C 1
ATOM 1444 O O . LEU A 1 185 ? 3.279 -6.263 -12.441 1.00 90.75 185 LEU A O 1
ATOM 1448 N N . GLU A 1 186 ? 5.252 -7.009 -11.671 1.00 90.25 186 GLU A N 1
ATOM 1449 C CA . GLU A 1 186 ? 4.754 -8.359 -11.394 1.00 90.25 186 GLU A CA 1
ATOM 1450 C C . GLU A 1 186 ? 3.668 -8.366 -10.315 1.00 90.25 186 GLU A C 1
ATOM 1452 O O . GLU A 1 186 ? 2.676 -9.086 -10.438 1.00 90.25 186 GLU A O 1
ATOM 1457 N N . ARG A 1 187 ? 3.767 -7.488 -9.308 1.00 89.12 187 ARG A N 1
ATOM 1458 C CA . ARG A 1 187 ? 2.715 -7.311 -8.290 1.00 89.12 187 ARG A CA 1
ATOM 1459 C C . ARG A 1 187 ? 1.420 -6.723 -8.842 1.00 89.12 187 ARG A C 1
ATOM 1461 O O . ARG A 1 187 ? 0.362 -6.904 -8.242 1.00 89.12 187 ARG A O 1
ATOM 1468 N N . LEU A 1 188 ? 1.479 -6.054 -9.990 1.00 87.25 188 LEU A N 1
ATOM 1469 C CA . LEU A 1 188 ? 0.291 -5.604 -10.713 1.00 87.25 188 LEU A CA 1
ATOM 1470 C C . LEU A 1 188 ? -0.318 -6.692 -11.608 1.00 87.25 188 LEU A C 1
ATOM 1472 O O . LEU A 1 188 ? -1.390 -6.467 -12.181 1.00 87.25 188 LEU A O 1
ATOM 1476 N N . GLY A 1 189 ? 0.328 -7.859 -11.697 1.00 85.44 189 GLY A N 1
ATOM 1477 C CA . GLY A 1 189 ? -0.046 -8.961 -12.578 1.00 85.44 189 GLY A CA 1
ATOM 1478 C C . GLY A 1 189 ? 0.471 -8.795 -14.007 1.00 85.44 189 GLY A C 1
ATOM 1479 O O . GLY A 1 189 ? -0.128 -9.346 -14.927 1.00 85.44 189 GLY A O 1
ATOM 1480 N N . VAL A 1 190 ? 1.538 -8.014 -14.214 1.00 84.31 190 VAL A N 1
ATOM 1481 C CA . VAL A 1 190 ? 2.120 -7.766 -15.539 1.00 84.31 190 VAL A CA 1
ATOM 1482 C C . VAL A 1 190 ? 3.538 -8.325 -15.601 1.00 84.31 190 VAL A C 1
ATOM 1484 O O . VAL A 1 190 ? 4.378 -7.998 -14.769 1.00 84.31 190 VAL A O 1
ATOM 1487 N N . SER A 1 191 ? 3.819 -9.161 -16.602 1.00 84.56 191 SER A N 1
ATOM 1488 C CA . SER A 1 191 ? 5.155 -9.733 -16.790 1.00 84.56 191 SER A CA 1
ATOM 1489 C C . SER A 1 191 ? 6.120 -8.690 -17.356 1.00 84.56 191 SER A C 1
ATOM 1491 O O . SER A 1 191 ? 5.849 -8.075 -18.389 1.00 84.56 191 SER A O 1
ATOM 1493 N N . HIS A 1 192 ? 7.250 -8.483 -16.677 1.00 87.75 192 HIS A N 1
ATOM 1494 C CA . HIS A 1 192 ? 8.304 -7.590 -17.145 1.00 87.75 192 HIS A CA 1
ATOM 1495 C C . HIS A 1 192 ? 9.222 -8.312 -18.142 1.00 87.75 192 HIS A C 1
ATOM 1497 O O . HIS A 1 192 ? 9.771 -9.366 -17.828 1.00 87.75 192 HIS A O 1
ATOM 1503 N N . ALA A 1 193 ? 9.467 -7.719 -19.315 1.00 85.38 193 ALA A N 1
ATOM 1504 C CA . ALA A 1 193 ? 10.247 -8.352 -20.387 1.00 85.38 193 ALA A CA 1
ATOM 1505 C C . ALA A 1 193 ? 11.669 -8.772 -19.957 1.00 85.38 193 ALA A C 1
ATOM 1507 O O . ALA A 1 193 ? 12.148 -9.836 -20.332 1.00 85.38 193 ALA A O 1
ATOM 1508 N N . ARG A 1 194 ? 12.328 -7.963 -19.117 1.00 85.25 194 ARG A N 1
ATOM 1509 C CA . ARG A 1 194 ? 13.684 -8.239 -18.598 1.00 85.25 194 ARG A CA 1
ATOM 1510 C C . ARG A 1 194 ? 13.742 -9.156 -17.374 1.00 85.25 194 ARG A C 1
ATOM 1512 O O . ARG A 1 194 ? 14.811 -9.316 -16.802 1.00 85.25 194 ARG A O 1
ATOM 1519 N N . ARG A 1 195 ? 12.622 -9.742 -16.937 1.00 89.00 195 ARG A N 1
ATOM 1520 C CA . ARG A 1 195 ? 12.593 -10.606 -15.745 1.00 89.00 195 ARG A CA 1
ATOM 1521 C C . ARG A 1 195 ? 13.658 -11.701 -15.813 1.00 89.00 195 ARG A C 1
ATOM 1523 O O . ARG A 1 195 ? 14.418 -11.866 -14.869 1.00 89.00 195 ARG A O 1
ATOM 1530 N N . VAL A 1 196 ? 13.693 -12.431 -16.929 1.00 89.75 196 VAL A N 1
ATOM 1531 C CA . VAL A 1 196 ? 14.632 -13.543 -17.136 1.00 89.75 196 VAL A CA 1
ATOM 1532 C C . VAL A 1 196 ? 16.070 -13.032 -17.112 1.00 89.75 196 VAL A C 1
ATOM 1534 O O . VAL A 1 196 ? 16.866 -13.523 -16.332 1.00 89.75 196 VAL A O 1
ATOM 1537 N N . GLU A 1 197 ? 16.363 -11.958 -17.849 1.00 88.44 197 GLU A N 1
ATOM 1538 C CA . GLU A 1 197 ? 17.698 -11.345 -17.887 1.00 88.44 197 GLU A CA 1
ATOM 1539 C C . GLU A 1 197 ? 18.200 -10.915 -16.496 1.00 88.44 197 GLU A C 1
ATOM 1541 O O . GLU A 1 197 ? 19.369 -11.117 -16.172 1.00 88.44 197 GLU A O 1
ATOM 1546 N N . VAL A 1 198 ? 17.327 -10.339 -15.661 1.00 89.62 198 VAL A N 1
ATOM 1547 C CA . VAL A 1 198 ? 17.674 -9.926 -14.292 1.00 89.62 198 VAL A CA 1
ATOM 1548 C C . VAL A 1 198 ? 17.973 -11.135 -13.406 1.00 89.62 198 VAL A C 1
ATOM 1550 O O . VAL A 1 198 ? 18.959 -11.111 -12.671 1.00 89.62 198 VAL A O 1
ATOM 1553 N N . LEU A 1 199 ? 17.148 -12.184 -13.474 1.00 90.12 199 LEU A N 1
ATOM 1554 C CA . LEU A 1 199 ? 17.362 -13.409 -12.700 1.00 90.12 199 LEU A CA 1
ATOM 1555 C C . LEU A 1 199 ? 18.654 -14.109 -13.133 1.00 90.12 199 LEU A C 1
ATOM 1557 O O . LEU A 1 199 ? 19.510 -14.366 -12.290 1.00 90.12 199 LEU A O 1
ATOM 1561 N N . ASP A 1 200 ? 18.845 -14.288 -14.441 1.00 89.12 200 ASP A N 1
ATOM 1562 C CA . ASP A 1 200 ? 20.050 -14.883 -15.017 1.00 89.12 200 ASP A CA 1
ATOM 1563 C C . ASP A 1 200 ? 21.302 -14.106 -14.607 1.00 89.12 200 ASP A C 1
ATOM 1565 O O . ASP A 1 200 ? 22.333 -14.701 -14.310 1.00 89.12 200 ASP A O 1
ATOM 1569 N N . PHE A 1 201 ? 21.241 -12.769 -14.583 1.00 88.75 201 PHE A N 1
ATOM 1570 C CA . PHE A 1 201 ? 22.356 -11.939 -14.135 1.00 88.75 201 PHE A CA 1
ATOM 1571 C C . PHE A 1 201 ? 22.696 -12.184 -12.658 1.00 88.75 201 PHE A C 1
ATOM 1573 O O . PHE A 1 201 ? 23.872 -12.312 -12.317 1.00 88.75 201 PHE A O 1
ATOM 1580 N N . CYS A 1 202 ? 21.684 -12.252 -11.790 1.00 86.81 202 CYS A N 1
ATOM 1581 C CA . CYS A 1 202 ? 21.858 -12.467 -10.353 1.00 86.81 202 CYS A CA 1
ATOM 1582 C C . CYS A 1 202 ? 22.338 -13.883 -9.996 1.00 86.81 202 CYS A C 1
ATOM 1584 O O . CYS A 1 202 ? 22.944 -14.058 -8.941 1.00 86.81 202 CYS A O 1
ATOM 1586 N N . GLU A 1 203 ? 22.100 -14.873 -10.858 1.00 87.81 203 GLU A N 1
ATOM 1587 C CA . GLU A 1 203 ? 22.541 -16.262 -10.669 1.00 87.81 203 GLU A CA 1
ATOM 1588 C C . GLU A 1 203 ? 23.982 -16.526 -11.148 1.00 87.81 203 GLU A C 1
ATOM 1590 O O . GLU A 1 203 ? 24.536 -17.597 -10.891 1.00 87.81 203 GLU A O 1
ATOM 1595 N N . ARG A 1 204 ? 24.632 -15.562 -11.820 1.00 85.00 204 ARG A N 1
ATOM 1596 C CA . ARG A 1 204 ? 26.005 -15.734 -12.326 1.00 85.00 204 ARG A CA 1
ATOM 1597 C C . ARG A 1 204 ? 27.019 -15.905 -11.197 1.00 85.00 204 ARG A C 1
ATOM 1599 O O . ARG A 1 204 ? 27.091 -15.106 -10.264 1.00 85.00 204 ARG A O 1
ATOM 1606 N N . LEU A 1 205 ? 27.880 -16.906 -11.370 1.00 73.25 205 LEU A N 1
ATOM 1607 C CA . LEU A 1 205 ? 29.056 -17.158 -10.544 1.00 73.25 205 LEU A CA 1
ATOM 1608 C C . LEU A 1 205 ? 30.328 -17.079 -11.409 1.00 73.25 205 LEU A C 1
ATOM 1610 O O . LEU A 1 205 ? 30.352 -17.683 -12.484 1.00 73.25 205 LEU A O 1
ATOM 1614 N N . PRO A 1 206 ? 31.394 -16.388 -10.959 1.00 80.88 206 PRO A N 1
ATOM 1615 C CA . PRO A 1 206 ? 31.468 -15.571 -9.744 1.00 80.88 206 PRO A CA 1
ATOM 1616 C C . PRO A 1 206 ? 30.599 -14.303 -9.840 1.00 80.88 206 PRO A C 1
ATOM 1618 O O . PRO A 1 206 ? 30.236 -13.868 -10.933 1.00 80.88 206 PRO A O 1
ATOM 1621 N N . ALA A 1 207 ? 30.261 -13.716 -8.687 1.00 81.12 207 ALA A N 1
ATOM 1622 C CA . ALA A 1 207 ? 29.423 -12.521 -8.629 1.00 81.12 207 ALA A CA 1
ATOM 1623 C C . ALA A 1 207 ? 30.057 -11.364 -9.423 1.00 81.12 207 ALA A C 1
ATOM 1625 O O . ALA A 1 207 ? 31.199 -10.981 -9.176 1.00 81.12 207 ALA A O 1
ATOM 1626 N N . VAL A 1 208 ? 29.297 -10.798 -10.366 1.00 81.88 208 VAL A N 1
ATOM 1627 C CA . VAL A 1 208 ? 29.765 -9.722 -11.262 1.00 81.88 208 VAL A CA 1
ATOM 1628 C C . VAL A 1 208 ? 30.033 -8.421 -10.495 1.00 81.88 208 VAL A C 1
ATOM 1630 O O . VAL A 1 208 ? 30.956 -7.679 -10.826 1.00 81.88 208 VAL A O 1
ATOM 1633 N N . TYR A 1 209 ? 29.249 -8.161 -9.445 1.00 81.94 209 TYR A N 1
ATOM 1634 C CA . TYR A 1 209 ? 29.519 -7.108 -8.471 1.00 81.94 209 TYR A CA 1
ATOM 1635 C C . TYR A 1 209 ? 29.736 -7.737 -7.101 1.00 81.94 209 TYR A C 1
ATOM 1637 O O . TYR A 1 209 ? 28.909 -8.511 -6.624 1.00 81.94 209 TYR A O 1
ATOM 1645 N N . GLY A 1 210 ? 30.829 -7.368 -6.452 1.00 74.62 210 GLY A N 1
ATOM 1646 C CA . GLY A 1 210 ? 31.177 -7.838 -5.123 1.00 74.62 210 GLY A CA 1
ATOM 1647 C C . GLY A 1 210 ? 32.441 -7.144 -4.626 1.00 74.62 210 GLY A C 1
ATOM 1648 O O . GLY A 1 210 ? 33.096 -6.440 -5.402 1.00 74.62 210 GLY A O 1
ATOM 1649 N N . PRO A 1 211 ? 32.783 -7.297 -3.337 1.00 74.94 211 PRO A N 1
ATOM 1650 C CA . PRO A 1 211 ? 34.089 -6.874 -2.850 1.00 74.94 211 PRO A CA 1
ATOM 1651 C C . PRO A 1 211 ? 35.178 -7.574 -3.673 1.00 74.94 211 PRO A C 1
ATOM 1653 O O . PRO A 1 211 ? 35.043 -8.757 -3.993 1.00 74.94 211 PRO A O 1
ATOM 1656 N N . LYS A 1 212 ? 36.237 -6.843 -4.046 1.00 71.38 212 LYS A N 1
ATOM 1657 C CA . LYS A 1 212 ? 37.399 -7.462 -4.690 1.00 71.38 212 LYS A CA 1
ATOM 1658 C C . LYS A 1 212 ? 37.941 -8.532 -3.748 1.00 71.38 212 LYS A C 1
ATOM 1660 O O . LYS A 1 212 ? 38.191 -8.250 -2.579 1.00 71.38 212 LYS A O 1
ATOM 1665 N N . VAL A 1 213 ? 38.047 -9.750 -4.259 1.00 64.81 213 VAL A N 1
ATOM 1666 C CA . VAL A 1 213 ? 38.754 -10.829 -3.580 1.00 64.81 213 VAL A CA 1
ATOM 1667 C C . VAL A 1 213 ? 40.217 -10.632 -3.953 1.00 64.81 213 VAL A C 1
ATOM 1669 O O . VAL A 1 213 ? 40.595 -10.940 -5.082 1.00 64.81 213 VAL A O 1
ATOM 1672 N N . ASP A 1 214 ? 40.969 -10.001 -3.055 1.00 48.91 214 ASP A N 1
ATOM 1673 C CA . ASP A 1 214 ? 42.434 -10.026 -3.086 1.00 48.91 214 ASP A CA 1
ATOM 1674 C C . ASP A 1 214 ? 42.934 -11.373 -2.538 1.00 48.91 214 ASP A C 1
ATOM 1676 O O . ASP A 1 214 ? 42.331 -11.872 -1.554 1.00 48.91 214 ASP A O 1
#

Sequence (214 aa):
MYTKMTSTGSSLIVNPRTISKELEAKIAAAIAGVIASHDVAKLTTKLVRQAVEKEVHVSLTNHKDVLKRLMHQELRKLKAQKVAKRAAPEPWKLAMRREAMIKGLHRVYQLLRGAAGFPAWGLHAIQSLYDLQAVEQGEVLRLATLYARLIGARWLKEDRHADWAVGTVPTPTQLVSAIAAVYLLERLGVSHARRVEVLDFCERLPAVYGPKVD

Organism: NCBI:txid1490495

InterPro domains:
  IPR014876 DEK, C-terminal [PF08766] (23-75)
  IPR014876 DEK, C-terminal [PS51998] (21-76)

Secondary structure (DSSP, 8-state):
--EEE-TTS-EEEPPPSS--HHHHHHHHHHHHHHHHHS-GGG--HHHHHHHHHHHH-B--TT-HHHHHHHHHHHHHHHHHHHHHHHHSPPHHHHHHHHHHHHHHHHHHHHHHHH-TTHHHHHHHHHHHHHHHHHH--THHHHHHHHHHHHHHHHHHHS--TTSPPTTS---HHHHHHHHHHHHHHHHTT---TTHHHHHHHHT-SS-SSS----

pLDDT: mean 80.98, std 12.98, range [37.34, 96.12]

Foldseek 3Di:
DDWDADPVRDTADDDDPDDDPVLLVLLLVQLLVVPVVDDPVPDDLVVSQVSSCVVSVYHCVVVSVSSVVSNVVSVVVVVVVVVVVVVPPDPVVVVVVVVVLVVVLVVVLVCLVPDPCNLVCLLVLLVVLVVQLVPDDDPSNVSSLVSSLVSLVVNLVDDDPPADDPPDDHDPVNLVVVVSNQVSQVVSVHHDPCPVVSVVLCPDPPNPDDPDDD